Protein AF-A0A943K1B0-F1 (afdb_monomer_lite)

Radius of gyration: 17.56 Å; chains: 1; bounding box: 49×32×55 Å

Structure (mmCIF, N/CA/C/O backbone):
data_AF-A0A943K1B0-F1
#
_entry.id   AF-A0A943K1B0-F1
#
loop_
_atom_site.group_PDB
_atom_site.id
_atom_site.type_symbol
_atom_site.label_atom_id
_atom_site.label_alt_id
_atom_site.label_comp_id
_atom_site.label_asym_id
_atom_site.label_entity_id
_atom_site.label_seq_id
_atom_site.pdbx_PDB_ins_code
_atom_site.Cartn_x
_atom_site.Cartn_y
_atom_site.Cartn_z
_atom_site.occupancy
_atom_site.B_iso_or_equiv
_atom_site.auth_seq_id
_atom_site.auth_comp_id
_atom_site.auth_asym_id
_atom_site.auth_atom_id
_atom_site.pdbx_PDB_model_num
ATOM 1 N N . MET A 1 1 ? -24.592 5.520 40.608 1.00 60.53 1 MET A N 1
ATOM 2 C CA . MET A 1 1 ? -23.195 5.051 40.767 1.00 60.53 1 MET A CA 1
ATOM 3 C C . MET A 1 1 ? -22.988 3.686 40.108 1.00 60.53 1 MET A C 1
ATOM 5 O O . MET A 1 1 ? -22.208 3.620 39.174 1.00 60.53 1 MET A O 1
ATOM 9 N N . TRP A 1 2 ? -23.748 2.642 40.464 1.00 51.94 2 TRP A N 1
ATOM 10 C CA . TRP A 1 2 ? -23.669 1.317 39.814 1.00 51.94 2 TRP A CA 1
ATOM 11 C C . TRP A 1 2 ? -23.974 1.308 38.306 1.00 51.94 2 TRP A C 1
ATOM 13 O O . TRP A 1 2 ? -23.249 0.686 37.540 1.00 51.94 2 TRP A O 1
ATOM 23 N N . THR A 1 3 ? -24.983 2.056 37.855 1.00 63.59 3 THR A N 1
ATOM 24 C CA . THR A 1 3 ? -25.324 2.189 36.424 1.00 63.59 3 THR A CA 1
ATOM 25 C C . THR A 1 3 ? -24.209 2.823 35.592 1.00 63.59 3 THR A C 1
ATOM 27 O O . THR A 1 3 ? -23.962 2.380 34.477 1.00 63.59 3 THR A O 1
ATOM 30 N N . VAL A 1 4 ? -23.493 3.803 36.154 1.00 70.06 4 VAL A N 1
ATOM 31 C CA . VAL A 1 4 ? -22.348 4.470 35.506 1.00 70.06 4 VAL A CA 1
ATOM 32 C C . VAL A 1 4 ? -21.140 3.530 35.413 1.00 70.06 4 VAL A C 1
ATOM 34 O O . VAL A 1 4 ? -20.438 3.507 34.407 1.00 70.06 4 VAL A O 1
ATOM 37 N N . ILE A 1 5 ? -20.917 2.707 36.441 1.00 71.75 5 ILE A N 1
ATOM 38 C CA . ILE A 1 5 ? -19.839 1.710 36.446 1.00 71.75 5 ILE A CA 1
ATOM 39 C C . ILE A 1 5 ? -20.106 0.634 35.385 1.00 71.75 5 ILE A C 1
ATOM 41 O O . ILE A 1 5 ? -19.227 0.342 34.577 1.00 71.75 5 ILE A O 1
ATOM 45 N N . ILE A 1 6 ? -21.332 0.103 35.325 1.00 74.44 6 ILE A N 1
ATOM 46 C CA . ILE A 1 6 ? -21.725 -0.911 34.334 1.00 74.44 6 ILE A CA 1
ATOM 47 C C . ILE A 1 6 ? -21.623 -0.356 32.906 1.00 74.44 6 ILE A C 1
ATOM 49 O O . ILE A 1 6 ? -21.103 -1.044 32.030 1.00 74.44 6 ILE A O 1
ATOM 53 N N . SER A 1 7 ? -22.038 0.894 32.660 1.00 68.81 7 SER A N 1
ATOM 54 C CA . SER A 1 7 ? -21.907 1.505 31.331 1.00 68.81 7 SER A CA 1
ATOM 55 C C . SER A 1 7 ? -20.447 1.686 30.903 1.00 68.81 7 SER A C 1
ATOM 57 O O . SER A 1 7 ? -20.123 1.423 29.747 1.00 68.81 7 SER A O 1
ATOM 59 N N . CYS A 1 8 ? -19.554 2.077 31.821 1.00 71.06 8 CYS A N 1
ATOM 60 C CA . CYS A 1 8 ? -18.119 2.178 31.533 1.00 71.06 8 CYS A CA 1
ATOM 61 C C . CYS A 1 8 ? -17.483 0.809 31.254 1.00 71.06 8 CYS A C 1
ATOM 63 O O . CYS A 1 8 ? -16.675 0.691 30.338 1.00 71.06 8 CYS A O 1
ATOM 65 N N . LEU A 1 9 ? -17.868 -0.230 32.001 1.00 75.75 9 LEU A N 1
ATOM 66 C CA . LEU A 1 9 ? -17.401 -1.601 31.771 1.00 75.75 9 LEU A CA 1
ATOM 67 C C . LEU A 1 9 ? -17.852 -2.139 30.410 1.00 75.75 9 LEU A C 1
ATOM 69 O O . LEU A 1 9 ? -17.037 -2.695 29.680 1.00 75.75 9 LEU A O 1
ATOM 73 N N . ILE A 1 10 ? -19.120 -1.935 30.039 1.00 72.06 10 ILE A N 1
ATOM 74 C CA . ILE A 1 10 ? -19.629 -2.324 28.717 1.00 72.06 10 ILE A CA 1
ATOM 75 C C . ILE A 1 10 ? -18.878 -1.567 27.618 1.00 72.06 10 ILE A C 1
ATOM 77 O O . ILE A 1 10 ? -18.441 -2.189 26.655 1.00 72.06 10 ILE A O 1
ATOM 81 N N . ALA A 1 11 ? -18.677 -0.253 27.772 1.00 66.31 11 ALA A N 1
ATOM 82 C CA . ALA A 1 11 ? -17.916 0.542 26.811 1.00 66.31 11 ALA A CA 1
ATOM 83 C C . ALA A 1 11 ? -16.476 0.026 26.651 1.00 66.31 11 ALA A C 1
ATOM 85 O O . ALA A 1 11 ? -16.026 -0.164 25.526 1.00 66.31 11 ALA A O 1
ATOM 86 N N . HIS A 1 12 ? -15.785 -0.277 27.753 1.00 69.88 12 HIS A N 1
ATOM 87 C CA . HIS A 1 12 ? -14.418 -0.797 27.716 1.00 69.88 12 HIS A CA 1
ATOM 88 C C . HIS A 1 12 ? -14.324 -2.190 27.073 1.00 69.88 12 HIS A C 1
ATOM 90 O O . HIS A 1 12 ? -13.438 -2.442 26.261 1.00 69.88 12 HIS A O 1
ATOM 96 N N . LEU A 1 13 ? -15.258 -3.092 27.391 1.00 61.12 13 LEU A N 1
ATOM 97 C CA . LEU A 1 13 ? -15.316 -4.425 26.781 1.00 61.12 13 LEU A CA 1
ATOM 98 C C . LEU A 1 13 ? -15.605 -4.359 25.277 1.00 61.12 13 LEU A C 1
ATOM 100 O O . LEU A 1 13 ? -15.055 -5.150 24.510 1.00 61.12 13 LEU A O 1
ATOM 104 N N . LEU A 1 14 ? -16.465 -3.430 24.851 1.00 63.22 14 LEU A N 1
AT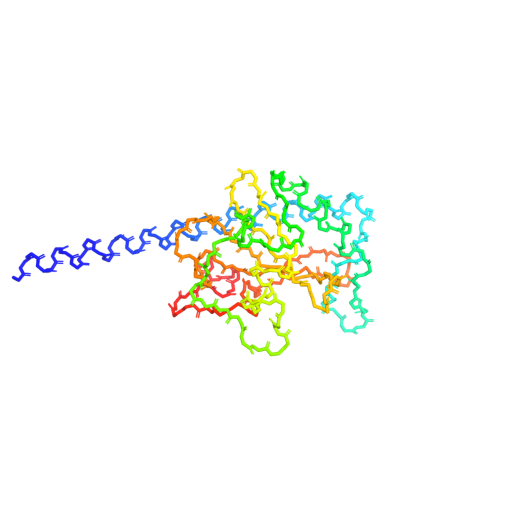OM 105 C CA . LEU A 1 14 ? -16.742 -3.202 23.436 1.00 63.22 14 LEU A CA 1
ATOM 106 C C . LEU A 1 14 ? -15.508 -2.667 22.703 1.00 63.22 14 LEU A C 1
ATOM 108 O O . LEU A 1 14 ? -15.237 -3.145 21.607 1.00 63.22 14 LEU A O 1
ATOM 112 N N . ASP A 1 15 ? -14.761 -1.743 23.310 1.00 65.88 15 ASP A N 1
ATOM 113 C CA . ASP A 1 15 ? -13.540 -1.158 22.737 1.00 65.88 15 ASP A CA 1
ATOM 114 C C . ASP A 1 15 ? -12.448 -2.225 22.544 1.00 65.88 15 ASP A C 1
ATOM 116 O O . ASP A 1 15 ? -12.017 -2.474 21.420 1.00 65.88 15 ASP A O 1
ATOM 120 N N . ASN A 1 16 ? -12.134 -2.992 23.598 1.00 70.25 16 ASN A N 1
ATOM 121 C CA . ASN A 1 16 ? -11.153 -4.086 23.526 1.00 70.25 16 ASN A CA 1
ATOM 122 C C . ASN A 1 16 ? -11.510 -5.123 22.445 1.00 70.25 16 ASN A C 1
ATOM 124 O O . ASN A 1 16 ? -10.636 -5.666 21.769 1.00 70.25 16 ASN A O 1
ATOM 128 N N . ARG A 1 17 ? -12.806 -5.405 22.259 1.00 69.88 17 ARG A N 1
ATOM 129 C CA . ARG A 1 17 ? -13.267 -6.327 21.215 1.00 69.88 17 ARG A CA 1
ATOM 130 C C . ARG A 1 17 ? -13.088 -5.746 19.811 1.00 69.88 17 ARG A C 1
ATOM 132 O O . ARG A 1 17 ? -12.771 -6.496 18.889 1.00 69.88 17 ARG A O 1
ATOM 139 N N . GLN A 1 18 ? -13.339 -4.449 19.620 1.00 69.25 18 GLN A N 1
ATOM 140 C CA . GLN A 1 18 ? -13.114 -3.797 18.325 1.00 69.25 18 GLN A CA 1
ATOM 141 C C . GLN A 1 18 ? -11.626 -3.833 17.957 1.00 69.25 18 GLN A C 1
ATOM 143 O O . GLN A 1 18 ? -11.301 -4.142 16.809 1.00 69.25 18 GLN A O 1
ATOM 148 N N . ASP A 1 19 ? -10.744 -3.651 18.940 1.00 76.56 19 ASP A N 1
ATOM 149 C CA . ASP A 1 19 ? -9.293 -3.720 18.751 1.00 76.56 19 ASP A CA 1
ATOM 150 C C . ASP A 1 19 ? -8.840 -5.123 18.324 1.00 76.56 19 ASP A C 1
ATOM 152 O O . ASP A 1 19 ? -8.083 -5.272 17.362 1.00 76.56 19 ASP A O 1
ATOM 156 N N . GLU A 1 20 ? -9.366 -6.174 18.960 1.00 83.81 20 GLU A N 1
ATOM 157 C CA . GLU A 1 20 ? -9.076 -7.560 18.575 1.00 83.81 20 GLU A CA 1
ATOM 158 C C . GLU A 1 20 ? -9.559 -7.872 17.146 1.00 83.81 20 GLU A C 1
ATOM 160 O O . GLU A 1 20 ? -8.854 -8.502 16.349 1.00 83.81 20 GLU A O 1
ATOM 165 N N . VAL A 1 21 ? -10.757 -7.402 16.783 1.00 85.12 21 VAL A N 1
ATOM 166 C CA . VAL A 1 21 ? -11.302 -7.568 15.427 1.00 85.12 21 VAL A CA 1
ATOM 167 C C . VAL A 1 21 ? -10.451 -6.823 14.397 1.00 85.12 21 VAL A C 1
ATOM 169 O O . VAL A 1 21 ? -10.170 -7.385 13.334 1.00 85.12 21 VAL A O 1
ATOM 172 N N . ALA A 1 22 ? -10.022 -5.595 14.693 1.00 85.31 22 ALA A N 1
ATOM 173 C CA . ALA A 1 22 ? -9.152 -4.804 13.826 1.00 85.31 22 ALA A CA 1
ATOM 174 C C . ALA A 1 22 ? -7.804 -5.508 13.597 1.00 85.31 22 ALA A C 1
ATOM 176 O O . ALA A 1 22 ? -7.400 -5.718 12.450 1.00 85.31 22 ALA A O 1
ATOM 177 N N . VAL A 1 23 ? -7.172 -5.985 14.674 1.00 90.12 23 VAL A N 1
ATOM 178 C CA . VAL A 1 23 ? -5.934 -6.778 14.635 1.00 90.12 23 VAL A CA 1
ATOM 179 C C . VAL A 1 23 ? -6.092 -8.030 13.767 1.00 90.12 23 VAL A C 1
ATOM 181 O O . VAL A 1 23 ? -5.252 -8.305 12.905 1.00 90.12 23 VAL A O 1
ATOM 184 N N . ASN A 1 24 ? -7.179 -8.781 13.945 1.00 92.19 24 ASN A N 1
ATOM 185 C CA . ASN A 1 24 ? -7.422 -10.003 13.179 1.00 92.19 24 ASN A CA 1
ATOM 186 C C . ASN A 1 24 ? -7.664 -9.718 11.690 1.00 92.19 24 ASN A C 1
ATOM 188 O O . ASN A 1 24 ? -7.110 -10.408 10.831 1.00 92.19 24 ASN A O 1
ATOM 192 N N . ARG A 1 25 ? -8.433 -8.674 11.362 1.00 92.25 25 ARG A N 1
ATOM 193 C CA . ARG A 1 25 ? -8.647 -8.238 9.970 1.00 92.25 25 ARG A CA 1
ATOM 194 C C . ARG A 1 25 ? -7.350 -7.796 9.310 1.00 92.25 25 ARG A C 1
ATOM 196 O O . ARG A 1 25 ? -7.087 -8.174 8.166 1.00 92.25 25 ARG A O 1
ATOM 203 N N . PHE A 1 26 ? -6.518 -7.060 10.041 1.00 94.38 26 PHE A N 1
ATOM 204 C CA . PHE A 1 26 ? -5.198 -6.687 9.565 1.00 94.38 26 PHE A CA 1
ATOM 205 C C . PHE A 1 26 ? -4.332 -7.921 9.282 1.00 94.38 26 PHE A C 1
ATOM 207 O O . PHE A 1 26 ? -3.803 -8.034 8.178 1.00 94.38 26 PHE A O 1
ATOM 214 N N . LYS A 1 27 ? -4.236 -8.882 10.215 1.00 95.25 27 LYS A N 1
ATOM 215 C CA . LYS A 1 27 ? -3.465 -10.128 10.023 1.00 95.25 27 LYS A CA 1
ATOM 216 C C . LYS A 1 27 ? -3.897 -10.886 8.768 1.00 95.25 27 LYS A C 1
ATOM 218 O O . LYS A 1 27 ? -3.050 -11.279 7.965 1.00 95.25 27 LYS A O 1
ATOM 223 N N . LEU A 1 28 ? -5.207 -11.057 8.581 1.00 95.56 28 LEU A N 1
ATOM 224 C CA . LEU A 1 28 ? -5.772 -11.735 7.412 1.00 95.56 28 LEU A CA 1
ATOM 225 C C . LEU A 1 28 ? -5.436 -10.993 6.112 1.00 95.56 28 LEU A C 1
ATOM 227 O O . LEU A 1 28 ? -4.958 -11.612 5.160 1.00 95.56 28 LEU A O 1
ATOM 231 N N . THR A 1 29 ? -5.611 -9.669 6.097 1.00 96.75 29 THR A N 1
ATOM 232 C CA . THR A 1 29 ? -5.297 -8.837 4.927 1.00 96.75 29 THR A CA 1
ATOM 233 C C . THR A 1 29 ? -3.803 -8.875 4.612 1.00 96.75 29 THR A C 1
ATOM 235 O O . THR A 1 29 ? -3.409 -9.107 3.473 1.00 96.75 29 THR A O 1
ATOM 238 N N . TYR A 1 30 ? -2.944 -8.734 5.622 1.00 96.75 30 TYR A N 1
ATOM 239 C CA . TYR A 1 30 ? -1.492 -8.784 5.466 1.00 96.75 30 TYR A CA 1
ATOM 240 C C . TYR A 1 30 ? -1.027 -10.132 4.897 1.00 96.75 30 TYR A C 1
ATOM 242 O O . TYR A 1 30 ? -0.206 -10.167 3.978 1.00 96.75 30 TYR A O 1
ATOM 250 N N . ALA A 1 31 ? -1.575 -11.249 5.386 1.00 97.06 31 ALA A N 1
ATOM 251 C CA . ALA A 1 31 ? -1.276 -12.578 4.854 1.00 97.06 31 ALA A CA 1
ATOM 252 C C . ALA A 1 31 ? -1.716 -12.722 3.386 1.00 97.06 31 ALA A C 1
ATOM 254 O O . ALA A 1 31 ? -0.934 -13.174 2.546 1.00 97.06 31 ALA A O 1
ATOM 255 N N . ALA A 1 32 ? -2.933 -12.276 3.052 1.00 98.19 32 ALA A N 1
ATOM 256 C CA . ALA A 1 32 ? -3.434 -12.286 1.678 1.00 98.19 32 ALA A CA 1
ATOM 257 C C . ALA A 1 32 ? -2.550 -11.448 0.738 1.00 98.19 32 ALA A C 1
ATOM 259 O O . ALA A 1 32 ? -2.194 -11.902 -0.351 1.00 98.19 32 ALA A O 1
ATOM 260 N N . TYR A 1 33 ? -2.124 -10.264 1.183 1.00 98.31 33 TYR A N 1
ATOM 261 C CA . TYR A 1 33 ? -1.259 -9.374 0.412 1.00 98.31 33 TYR A CA 1
ATOM 262 C C . TYR A 1 33 ? 0.147 -9.955 0.222 1.00 98.31 33 TYR A C 1
ATOM 264 O O . TYR A 1 33 ? 0.712 -9.807 -0.860 1.00 98.31 33 TYR A O 1
ATOM 272 N N . ASN A 1 34 ? 0.714 -10.665 1.204 1.00 98.25 34 ASN A N 1
ATOM 273 C CA . ASN A 1 34 ? 1.995 -11.363 1.016 1.00 98.25 34 ASN A CA 1
ATOM 274 C C . ASN A 1 34 ? 1.884 -12.497 -0.013 1.00 98.25 34 ASN A C 1
ATOM 276 O O . ASN A 1 34 ? 2.740 -12.623 -0.891 1.00 98.25 34 ASN A O 1
ATOM 280 N N . ASN A 1 35 ? 0.802 -13.277 0.036 1.00 98.44 35 ASN A N 1
ATOM 281 C CA . ASN A 1 35 ? 0.549 -14.333 -0.947 1.00 98.44 35 ASN A CA 1
ATOM 282 C C . ASN A 1 35 ? 0.365 -13.759 -2.363 1.00 98.44 35 ASN A C 1
ATOM 284 O O . ASN A 1 35 ? 0.907 -14.292 -3.338 1.00 98.44 35 ASN A O 1
ATOM 288 N N . ALA A 1 36 ? -0.354 -12.640 -2.479 1.00 98.56 36 ALA A N 1
ATOM 289 C CA . ALA A 1 36 ? -0.506 -11.926 -3.740 1.00 98.56 36 ALA A CA 1
ATOM 290 C C . ALA A 1 36 ? 0.828 -11.346 -4.234 1.00 98.56 36 ALA A C 1
ATOM 292 O O . ALA A 1 36 ? 1.097 -11.399 -5.432 1.00 98.56 36 ALA A O 1
ATOM 293 N N . LEU A 1 37 ? 1.692 -10.854 -3.338 1.00 98.75 37 LEU A N 1
ATOM 294 C CA . LEU A 1 37 ? 3.010 -10.323 -3.692 1.00 98.75 37 LEU A CA 1
ATOM 295 C C . LEU A 1 37 ? 3.888 -11.429 -4.279 1.00 98.75 37 LEU A C 1
ATOM 297 O O . LEU A 1 37 ? 4.428 -11.255 -5.369 1.00 98.75 37 LEU A O 1
ATOM 301 N N . ALA A 1 38 ? 3.966 -12.583 -3.610 1.00 98.56 38 ALA A N 1
ATOM 302 C CA . ALA A 1 38 ? 4.701 -13.743 -4.109 1.00 98.56 38 ALA A CA 1
ATOM 303 C C . ALA A 1 38 ? 4.184 -14.197 -5.486 1.00 98.56 38 ALA A C 1
ATOM 305 O O . ALA A 1 38 ? 4.968 -14.433 -6.406 1.00 98.56 38 ALA A O 1
ATOM 306 N N . SER A 1 39 ? 2.860 -14.242 -5.660 1.00 98.56 39 SER A N 1
ATOM 307 C CA . SER A 1 39 ? 2.230 -14.593 -6.940 1.00 98.56 39 SER A CA 1
ATOM 308 C C . SER A 1 39 ? 2.579 -13.594 -8.048 1.00 98.56 39 SER A C 1
ATOM 310 O O . SER A 1 39 ? 2.942 -14.001 -9.151 1.00 98.56 39 SER A O 1
ATOM 312 N N . THR A 1 40 ? 2.535 -12.292 -7.754 1.00 98.75 40 THR A N 1
ATOM 313 C CA . THR A 1 40 ? 2.898 -11.235 -8.708 1.00 98.75 40 THR A CA 1
ATOM 314 C C . THR A 1 40 ? 4.369 -11.311 -9.099 1.00 98.75 40 THR A C 1
ATOM 316 O O . THR A 1 40 ? 4.681 -11.227 -10.283 1.00 98.75 40 THR A O 1
ATOM 319 N N . VAL 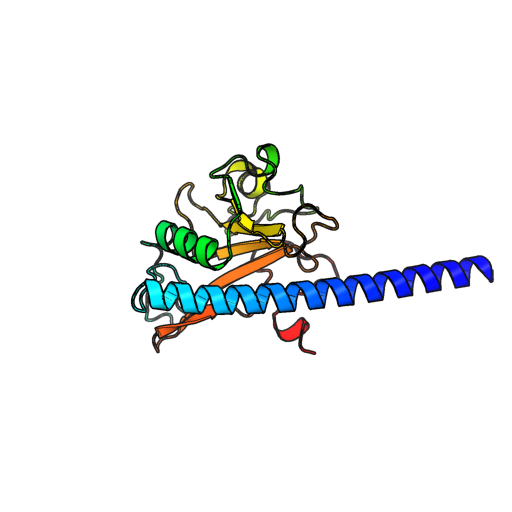A 1 41 ? 5.271 -11.522 -8.136 1.00 98.38 41 VAL A N 1
ATOM 320 C CA . VAL A 1 41 ? 6.710 -11.687 -8.398 1.00 98.38 41 VAL A CA 1
ATOM 321 C C . VAL A 1 41 ? 6.952 -12.868 -9.339 1.00 98.38 41 VAL A C 1
ATOM 323 O O . VAL A 1 41 ? 7.665 -12.718 -10.329 1.00 98.38 41 VAL A O 1
ATOM 326 N N . ASN A 1 42 ? 6.299 -14.010 -9.099 1.00 97.94 42 ASN A N 1
ATOM 327 C CA . ASN A 1 42 ? 6.406 -15.183 -9.970 1.00 97.94 42 ASN A CA 1
ATOM 328 C C . ASN A 1 42 ? 5.875 -14.910 -11.389 1.00 97.94 42 ASN A C 1
ATOM 330 O O . ASN A 1 42 ? 6.522 -15.260 -12.373 1.00 97.94 42 ASN A O 1
ATOM 334 N N . GLN A 1 43 ? 4.730 -14.232 -11.511 1.00 98.12 43 GLN A N 1
ATOM 335 C CA . GLN A 1 43 ? 4.146 -13.847 -12.804 1.00 98.12 43 GLN A CA 1
ATOM 336 C C . GLN A 1 43 ? 4.991 -12.824 -13.579 1.00 98.12 43 GLN A C 1
ATOM 338 O O . GLN A 1 43 ? 4.820 -12.692 -14.790 1.00 98.12 43 GLN A O 1
ATOM 343 N N . MET A 1 44 ? 5.865 -12.089 -12.889 1.00 97.69 44 MET A N 1
ATOM 344 C CA . MET A 1 44 ? 6.806 -11.120 -13.461 1.00 97.69 44 MET A CA 1
ATOM 345 C C . MET A 1 44 ? 8.238 -11.676 -13.524 1.00 97.69 44 MET A C 1
ATOM 347 O O . MET A 1 44 ? 9.201 -10.916 -13.561 1.00 97.69 44 MET A O 1
ATOM 351 N N . SER A 1 45 ? 8.393 -13.005 -13.513 1.00 95.62 45 SER A N 1
ATOM 352 C CA . SER A 1 45 ? 9.687 -13.686 -13.668 1.00 95.62 45 SER A CA 1
ATOM 353 C C . SER A 1 45 ? 10.748 -13.278 -12.631 1.00 95.62 45 SER A C 1
ATOM 355 O O . SER A 1 45 ? 11.942 -13.307 -12.9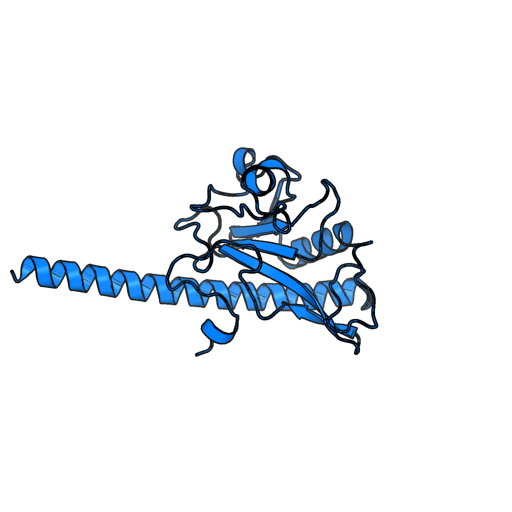18 1.00 95.62 45 SER A O 1
ATOM 357 N N . GLY A 1 46 ? 10.327 -12.898 -11.421 1.00 94.12 46 GLY A N 1
ATOM 358 C CA . GLY A 1 46 ? 11.218 -12.534 -10.314 1.00 94.12 46 GLY A CA 1
ATOM 359 C C . GLY A 1 46 ? 11.686 -11.073 -10.294 1.00 94.12 46 GLY A C 1
ATOM 360 O O . GLY A 1 46 ? 12.295 -10.652 -9.309 1.00 94.12 46 GLY A O 1
ATOM 361 N N . GLU A 1 47 ? 11.386 -10.281 -11.327 1.00 93.81 47 GLU A N 1
ATOM 362 C CA . GLU A 1 47 ? 11.782 -8.873 -11.425 1.00 93.81 47 GLU A CA 1
ATOM 363 C C . GLU A 1 47 ? 10.557 -7.992 -11.682 1.00 93.81 47 GLU A C 1
ATOM 365 O O . GLU A 1 47 ? 10.043 -7.906 -12.797 1.00 93.81 47 GLU A O 1
ATOM 370 N N . THR A 1 48 ? 10.056 -7.337 -10.632 1.00 97.06 48 THR A N 1
ATOM 371 C CA . THR A 1 48 ? 8.814 -6.568 -10.737 1.00 97.06 48 THR A CA 1
ATOM 372 C C . THR A 1 48 ? 9.030 -5.171 -11.299 1.00 97.06 48 THR A C 1
ATOM 374 O O . THR A 1 48 ? 8.064 -4.568 -11.764 1.00 97.06 48 THR A O 1
ATOM 377 N N . GLY A 1 49 ? 10.250 -4.620 -11.223 1.00 97.00 49 GLY A N 1
ATOM 378 C CA . GLY A 1 49 ? 10.523 -3.215 -11.542 1.00 97.00 49 GLY A CA 1
ATOM 379 C C . GLY A 1 49 ? 9.652 -2.215 -10.760 1.00 97.00 49 GLY A C 1
ATOM 380 O O . GLY A 1 49 ? 9.358 -1.128 -11.264 1.00 97.00 49 GLY A O 1
ATOM 381 N N . CYS A 1 50 ? 9.167 -2.608 -9.575 1.00 98.12 50 CYS A N 1
ATOM 382 C CA . CYS A 1 50 ? 8.390 -1.771 -8.661 1.00 98.12 50 CYS A CA 1
ATOM 383 C C . CYS A 1 50 ? 8.735 -2.093 -7.202 1.00 98.12 50 CYS A C 1
ATOM 385 O O . CYS A 1 50 ? 8.047 -2.876 -6.542 1.00 98.12 50 CYS A O 1
ATOM 387 N N . TYR A 1 51 ? 9.818 -1.506 -6.698 1.00 98.31 51 TYR A N 1
ATOM 388 C CA . TYR A 1 51 ? 10.265 -1.669 -5.319 1.00 98.31 51 TYR A CA 1
ATOM 389 C C . TYR A 1 51 ? 11.185 -0.535 -4.857 1.00 98.31 51 TYR A C 1
ATOM 391 O O . TYR A 1 51 ? 11.843 0.144 -5.651 1.00 98.31 51 TYR A O 1
ATOM 399 N N . TYR A 1 52 ? 11.271 -0.377 -3.539 1.00 97.69 52 TYR A N 1
ATOM 400 C CA . TYR A 1 52 ? 12.398 0.281 -2.888 1.00 97.69 52 TYR A CA 1
ATOM 401 C C . TYR A 1 52 ? 13.459 -0.749 -2.506 1.00 97.69 52 TYR A C 1
ATOM 403 O O . TYR A 1 52 ? 13.139 -1.847 -2.040 1.00 97.69 52 TYR A O 1
ATOM 411 N N . SER A 1 53 ? 14.727 -0.421 -2.721 1.00 97.12 53 SER A N 1
ATOM 412 C CA . SER A 1 53 ? 15.824 -1.295 -2.328 1.00 97.12 53 SER A CA 1
ATOM 413 C C . SER A 1 53 ? 16.064 -1.202 -0.824 1.00 97.12 53 SER A C 1
ATOM 415 O O . SER A 1 53 ? 16.094 -0.112 -0.252 1.00 97.12 53 SER A O 1
ATOM 417 N N . ALA A 1 54 ? 16.254 -2.352 -0.180 1.00 95.25 54 ALA A N 1
ATOM 418 C CA . ALA A 1 54 ? 16.727 -2.423 1.201 1.00 95.25 54 ALA A CA 1
ATOM 419 C C . ALA A 1 54 ? 18.249 -2.202 1.320 1.00 95.25 54 ALA A C 1
ATOM 421 O O . ALA A 1 54 ? 18.757 -2.041 2.425 1.00 95.25 54 ALA A O 1
ATOM 422 N N . ASP A 1 55 ? 18.963 -2.208 0.193 1.00 92.88 55 ASP A N 1
ATOM 423 C CA . ASP A 1 55 ? 20.408 -2.023 0.092 1.00 92.88 55 ASP A CA 1
ATOM 424 C C . ASP A 1 55 ? 20.704 -0.768 -0.741 1.00 92.88 55 ASP A C 1
ATOM 426 O O . ASP A 1 55 ? 20.253 -0.655 -1.883 1.00 92.88 55 ASP A O 1
ATOM 430 N N . SER A 1 56 ? 21.470 0.176 -0.192 1.00 90.62 56 SER A N 1
ATOM 431 C CA . SER A 1 56 ? 21.780 1.447 -0.859 1.00 90.62 56 SER A CA 1
ATOM 432 C C . SER A 1 56 ? 22.643 1.307 -2.116 1.00 90.62 56 SER A C 1
ATOM 434 O O . SER A 1 56 ? 22.723 2.253 -2.896 1.00 90.62 56 SER A O 1
ATOM 436 N N . SER A 1 57 ? 23.299 0.159 -2.319 1.00 91.25 57 SER A N 1
ATOM 437 C CA . SER A 1 57 ? 24.069 -0.136 -3.535 1.00 91.25 57 SER A CA 1
ATOM 438 C C . SER A 1 57 ? 23.185 -0.501 -4.732 1.00 91.25 57 SER A C 1
ATOM 440 O O . SER A 1 57 ? 23.624 -0.392 -5.877 1.00 91.25 57 SER A O 1
ATOM 442 N N . ILE A 1 58 ? 21.934 -0.900 -4.484 1.00 90.00 58 ILE A N 1
ATOM 443 C CA . ILE A 1 58 ? 20.963 -1.243 -5.520 1.00 90.00 58 ILE A CA 1
ATOM 444 C C . ILE A 1 58 ? 19.974 -0.078 -5.648 1.00 90.00 58 ILE A C 1
ATOM 446 O O . ILE A 1 58 ? 19.353 0.314 -4.658 1.00 90.00 58 ILE A O 1
ATOM 450 N N . PRO A 1 59 ? 19.786 0.495 -6.850 1.00 94.00 59 PRO A N 1
ATOM 451 C CA . PRO A 1 59 ? 18.827 1.571 -7.032 1.00 94.00 59 PRO A CA 1
ATOM 452 C C . PRO A 1 59 ? 17.393 1.073 -6.814 1.00 94.00 59 PRO A C 1
ATOM 454 O O . PRO A 1 59 ? 17.052 -0.078 -7.096 1.00 94.00 59 PRO A O 1
ATOM 457 N N . ASN A 1 60 ? 16.530 1.975 -6.352 1.00 96.81 60 ASN A N 1
ATOM 458 C CA . ASN A 1 60 ? 15.088 1.750 -6.392 1.00 96.81 60 ASN A CA 1
ATOM 459 C C . ASN A 1 60 ? 14.627 1.614 -7.851 1.00 96.81 60 ASN A C 1
ATOM 461 O O . ASN A 1 60 ? 15.151 2.310 -8.724 1.00 96.81 60 ASN A O 1
ATOM 465 N N . ASP A 1 61 ? 13.608 0.794 -8.107 1.00 97.25 61 ASP A N 1
ATOM 466 C CA . ASP A 1 61 ? 13.027 0.652 -9.444 1.00 97.25 61 ASP A CA 1
ATOM 467 C C . ASP A 1 61 ? 11.523 0.906 -9.403 1.00 97.25 61 ASP A C 1
ATOM 469 O O . ASP A 1 61 ? 10.796 0.276 -8.641 1.00 97.25 61 ASP A O 1
ATOM 473 N N . PHE A 1 62 ? 11.059 1.847 -10.224 1.00 97.12 62 PHE A N 1
ATOM 474 C CA . PHE A 1 62 ? 9.652 2.250 -10.309 1.00 97.12 62 PHE A CA 1
ATOM 475 C C . PHE A 1 62 ? 9.079 2.106 -11.725 1.00 97.12 62 PHE A C 1
ATOM 477 O O . PHE A 1 62 ? 7.942 2.516 -11.968 1.00 97.12 62 PHE A O 1
ATOM 484 N N . ARG A 1 63 ? 9.861 1.581 -12.679 1.00 96.56 63 ARG A N 1
ATOM 485 C CA . ARG A 1 63 ? 9.526 1.601 -14.114 1.00 96.56 63 ARG A CA 1
ATOM 486 C C . ARG A 1 63 ? 8.245 0.835 -14.432 1.00 96.56 63 ARG A C 1
ATOM 488 O O . ARG A 1 63 ? 7.492 1.245 -15.310 1.00 96.56 63 ARG A O 1
ATOM 495 N N . ASN A 1 64 ? 7.977 -0.232 -13.684 1.00 97.62 64 ASN A N 1
ATOM 496 C CA . ASN A 1 64 ? 6.894 -1.171 -13.956 1.00 97.62 64 ASN A CA 1
ATOM 497 C C . ASN A 1 64 ? 5.793 -1.151 -12.885 1.00 97.62 64 ASN A C 1
ATOM 499 O O . ASN A 1 64 ? 4.970 -2.064 -12.837 1.00 97.62 64 ASN A O 1
ATOM 503 N N . CYS A 1 65 ? 5.713 -0.103 -12.052 1.00 98.19 65 CYS A N 1
ATOM 504 C CA . CYS A 1 65 ? 4.708 -0.035 -10.986 1.00 98.19 65 CYS A CA 1
ATOM 505 C C . CYS A 1 65 ? 3.261 -0.115 -11.486 1.00 98.19 65 CYS A C 1
ATOM 507 O O . CYS A 1 65 ? 2.435 -0.766 -10.852 1.00 98.19 65 CYS A O 1
ATOM 509 N N . THR A 1 66 ? 2.942 0.467 -12.643 1.00 97.12 66 THR A N 1
ATOM 510 C CA . THR A 1 66 ? 1.598 0.347 -13.231 1.00 97.12 66 THR A CA 1
ATOM 511 C C . THR A 1 66 ? 1.221 -1.111 -13.512 1.00 97.12 66 THR A C 1
ATOM 513 O O . THR A 1 66 ? 0.132 -1.550 -13.144 1.00 97.12 66 THR A O 1
ATOM 516 N N . GLU A 1 67 ? 2.125 -1.873 -14.133 1.00 98.12 67 GLU A N 1
ATOM 517 C CA . GLU A 1 67 ? 1.885 -3.282 -14.463 1.00 98.12 67 GLU A CA 1
ATOM 518 C C . GLU A 1 67 ? 1.899 -4.164 -13.208 1.00 98.12 67 GLU A C 1
ATOM 520 O O . GLU A 1 67 ? 1.042 -5.038 -13.056 1.00 98.12 67 GLU A O 1
ATOM 525 N N . PHE A 1 68 ? 2.808 -3.880 -12.270 1.00 98.69 68 PHE A N 1
ATOM 526 C CA . PHE A 1 68 ? 2.845 -4.531 -10.964 1.00 98.69 68 PHE A CA 1
ATOM 527 C C . PHE A 1 68 ? 1.496 -4.414 -10.245 1.00 98.69 68 PHE A C 1
ATOM 529 O O . PHE A 1 68 ? 0.921 -5.435 -9.870 1.00 98.69 68 PHE A O 1
ATOM 536 N N . TYR A 1 69 ? 0.942 -3.202 -10.103 1.00 98.56 69 TYR A N 1
ATOM 537 C CA . TYR A 1 69 ? -0.329 -3.008 -9.397 1.00 98.56 69 TYR A CA 1
ATOM 538 C C . TYR A 1 69 ? -1.512 -3.662 -10.102 1.00 98.56 69 TYR A C 1
ATOM 540 O O . TYR A 1 69 ? -2.401 -4.179 -9.430 1.00 98.56 69 TYR A O 1
ATOM 548 N N . LYS A 1 70 ? -1.515 -3.700 -11.439 1.00 98.31 70 LYS A N 1
ATOM 549 C CA . LYS A 1 70 ? -2.548 -4.407 -12.202 1.00 98.31 70 LYS A CA 1
ATOM 550 C C . LYS A 1 70 ? -2.557 -5.905 -11.877 1.00 98.31 70 LYS A C 1
ATOM 552 O O . LYS A 1 70 ? -3.614 -6.462 -11.576 1.00 98.31 70 LYS A O 1
ATOM 557 N N . ARG A 1 71 ? -1.388 -6.555 -11.893 1.00 98.62 71 ARG A N 1
ATOM 558 C CA . ARG A 1 71 ? -1.247 -7.985 -11.552 1.00 98.62 71 ARG A CA 1
ATOM 559 C C . ARG A 1 71 ? -1.526 -8.246 -10.080 1.00 98.62 71 ARG A C 1
ATOM 561 O O . ARG A 1 71 ? -2.288 -9.149 -9.751 1.00 98.62 71 ARG A O 1
ATOM 568 N N . PHE A 1 72 ? -0.980 -7.407 -9.208 1.00 98.81 72 PHE A N 1
ATOM 569 C CA . PHE A 1 72 ? -1.163 -7.508 -7.766 1.00 98.81 72 PHE A CA 1
ATOM 570 C C . PHE A 1 72 ? -2.634 -7.385 -7.357 1.00 98.81 72 PHE A C 1
ATOM 572 O O . PHE A 1 72 ? -3.140 -8.260 -6.660 1.00 98.81 72 PHE A O 1
ATOM 579 N N . ALA A 1 73 ? -3.359 -6.388 -7.872 1.00 98.62 73 ALA A N 1
ATOM 580 C CA . ALA A 1 73 ? -4.797 -6.247 -7.637 1.00 98.62 73 ALA A CA 1
ATOM 581 C C . ALA A 1 73 ? -5.606 -7.424 -8.216 1.00 98.62 73 ALA A C 1
ATOM 583 O O . ALA A 1 73 ? -6.587 -7.860 -7.617 1.00 98.62 73 ALA A O 1
ATOM 584 N N . THR A 1 74 ? -5.181 -7.986 -9.353 1.00 98.62 74 THR A N 1
ATOM 585 C CA . THR A 1 74 ? -5.812 -9.187 -9.930 1.00 98.62 74 THR A CA 1
ATOM 586 C C . THR A 1 74 ? -5.632 -10.404 -9.019 1.00 98.62 74 THR A C 1
ATOM 588 O O . THR A 1 74 ? -6.602 -11.106 -8.739 1.00 98.62 74 THR A O 1
ATOM 591 N N . ASN A 1 75 ? -4.424 -10.615 -8.483 1.00 98.56 75 ASN A N 1
ATOM 592 C CA . ASN A 1 75 ? -4.133 -11.689 -7.525 1.00 98.56 75 ASN A CA 1
ATOM 593 C C . ASN A 1 75 ? -4.901 -11.517 -6.196 1.00 98.56 75 ASN A C 1
ATOM 595 O O . ASN A 1 75 ? -5.160 -12.502 -5.507 1.00 98.56 75 ASN A O 1
ATOM 599 N N . LEU A 1 76 ? -5.326 -10.291 -5.875 1.00 98.38 76 LEU A N 1
ATOM 600 C CA . LEU A 1 76 ? -6.204 -9.955 -4.747 1.00 98.38 76 LEU A CA 1
ATOM 601 C C . LEU A 1 76 ? -7.706 -9.994 -5.079 1.00 98.38 76 LEU A C 1
ATOM 603 O O . LEU A 1 76 ? -8.530 -9.694 -4.219 1.00 98.38 76 LEU A O 1
ATOM 607 N N . LYS A 1 77 ? -8.085 -10.397 -6.299 1.00 98.38 77 LYS A N 1
ATOM 608 C CA . LYS A 1 77 ? -9.483 -10.457 -6.758 1.00 98.38 77 LYS A CA 1
ATOM 609 C C . LYS A 1 77 ? -10.177 -9.089 -6.700 1.00 98.38 77 LYS A C 1
ATOM 611 O O . LYS A 1 77 ? -11.248 -8.951 -6.106 1.00 98.38 77 LYS A O 1
ATOM 616 N N . VAL A 1 78 ? -9.564 -8.079 -7.317 1.00 98.50 78 VAL A N 1
ATOM 617 C CA . VAL A 1 78 ? -10.181 -6.759 -7.514 1.00 98.50 78 VAL A CA 1
ATOM 618 C C . VAL A 1 78 ? -11.570 -6.867 -8.154 1.00 98.50 78 VAL A C 1
ATOM 620 O O . VAL A 1 78 ? -11.767 -7.591 -9.129 1.00 98.50 78 VAL A O 1
ATOM 623 N N . THR A 1 79 ? -12.529 -6.115 -7.617 1.00 98.31 79 THR A N 1
ATOM 624 C CA . THR A 1 79 ? -13.910 -6.021 -8.118 1.00 98.31 79 THR A CA 1
ATOM 625 C C . THR A 1 79 ? -14.240 -4.640 -8.670 1.00 98.31 79 THR A C 1
ATOM 627 O O . THR A 1 79 ? -15.091 -4.520 -9.547 1.00 98.31 79 THR A O 1
ATOM 630 N N . GLN A 1 80 ? -13.548 -3.599 -8.206 1.00 98.19 80 GLN A N 1
ATOM 631 C CA . GLN A 1 80 ? -13.749 -2.230 -8.668 1.00 98.19 80 GLN A CA 1
ATOM 632 C C . GLN A 1 80 ? -12.420 -1.479 -8.752 1.00 98.19 80 GLN A C 1
ATOM 634 O O . GLN A 1 80 ? -11.536 -1.635 -7.910 1.00 98.19 80 GLN A O 1
ATOM 639 N N . TYR A 1 81 ? -12.292 -0.635 -9.775 1.00 98.19 81 TYR A N 1
ATOM 640 C CA . TYR A 1 81 ? -11.124 0.209 -9.997 1.00 98.19 81 TYR A CA 1
ATOM 641 C C . TYR A 1 81 ? -11.547 1.658 -10.247 1.00 98.19 81 TYR A C 1
ATOM 643 O O . TYR A 1 81 ? -12.263 1.949 -11.205 1.00 98.19 81 TYR A O 1
ATOM 651 N N . CYS A 1 82 ? -11.054 2.573 -9.415 1.00 98.00 82 CYS A N 1
ATOM 652 C CA . CYS A 1 82 ? -11.127 4.009 -9.647 1.00 98.00 82 CYS A CA 1
ATOM 653 C C . CYS A 1 82 ? -9.748 4.500 -10.086 1.00 98.00 82 CYS A C 1
ATOM 655 O O . CYS A 1 82 ? -8.818 4.543 -9.285 1.00 98.00 82 CYS A O 1
ATOM 657 N N . LYS A 1 83 ? -9.598 4.905 -11.351 1.00 95.50 83 LYS A N 1
ATOM 658 C CA . LYS A 1 83 ? -8.338 5.500 -11.837 1.00 95.50 83 LYS A CA 1
ATOM 659 C C . LYS A 1 83 ? -8.001 6.808 -11.111 1.00 95.50 83 LYS A C 1
ATOM 661 O O . LYS A 1 83 ? -6.833 7.112 -10.895 1.00 95.50 83 LYS A O 1
ATOM 666 N N . ASN A 1 84 ? -9.034 7.583 -10.805 1.00 93.81 84 ASN A N 1
ATOM 667 C CA . ASN A 1 84 ? -9.021 8.845 -10.080 1.00 93.81 84 ASN A CA 1
ATOM 668 C C . ASN A 1 84 ? -10.420 9.062 -9.474 1.00 93.81 84 ASN A C 1
ATOM 670 O O . ASN A 1 84 ? -11.298 8.209 -9.636 1.00 93.81 84 ASN A O 1
ATOM 674 N N . LYS A 1 85 ? -10.632 10.195 -8.792 1.00 96.44 85 LYS A N 1
ATOM 675 C CA . LYS A 1 85 ? -11.922 10.547 -8.163 1.00 96.44 85 LYS A CA 1
ATOM 676 C C . LYS A 1 85 ? -12.438 9.449 -7.224 1.00 96.44 85 LYS A C 1
ATOM 678 O O . LYS A 1 85 ? -13.639 9.211 -7.155 1.00 96.44 85 LYS A O 1
ATOM 683 N N . SER A 1 86 ? -11.538 8.780 -6.509 1.00 97.00 86 SER A N 1
ATOM 684 C CA . SER A 1 86 ? -11.825 7.600 -5.691 1.00 97.00 86 SER A CA 1
ATOM 685 C C . SER A 1 86 ? -12.954 7.801 -4.686 1.00 97.00 86 SER A C 1
ATOM 687 O O . SER A 1 86 ? -13.749 6.886 -4.498 1.00 97.00 86 SER A O 1
ATOM 689 N N . PHE A 1 87 ? -13.071 8.983 -4.074 1.00 97.38 87 PHE A N 1
ATOM 690 C CA . PHE A 1 87 ? -14.170 9.269 -3.149 1.00 97.38 87 PHE A CA 1
ATOM 691 C C . PHE A 1 87 ? -15.510 9.376 -3.889 1.00 97.38 87 PHE A C 1
ATOM 693 O O . PHE A 1 87 ? -16.470 8.694 -3.545 1.00 97.38 87 PHE A O 1
ATOM 700 N N . GLN A 1 88 ? -15.570 10.180 -4.956 1.00 97.19 88 GLN A N 1
ATOM 701 C CA . GLN A 1 88 ? -16.787 10.344 -5.761 1.00 97.19 88 GLN A CA 1
ATOM 702 C C . GLN A 1 88 ? -17.204 9.034 -6.450 1.00 97.19 88 GLN A C 1
ATOM 704 O O . GLN A 1 88 ? -18.392 8.766 -6.598 1.00 97.19 88 GLN A O 1
ATOM 709 N N . GLY A 1 89 ? -16.230 8.223 -6.862 1.00 96.50 89 GLY A N 1
ATOM 710 C CA . GLY A 1 89 ? -16.438 6.905 -7.457 1.00 96.50 89 GLY A CA 1
ATOM 711 C C . GLY A 1 89 ? -16.772 5.806 -6.446 1.00 96.50 89 GLY A C 1
ATOM 712 O O . GLY A 1 89 ? -16.930 4.660 -6.854 1.00 96.50 89 GLY A O 1
ATOM 713 N N . GLY A 1 90 ? -16.858 6.120 -5.148 1.00 96.75 90 GLY A N 1
ATOM 714 C CA . GLY A 1 90 ? -17.214 5.162 -4.099 1.00 96.75 90 GLY A CA 1
ATOM 715 C C . GLY A 1 90 ? -16.136 4.120 -3.781 1.00 96.75 90 GLY A C 1
ATOM 716 O O . GLY A 1 90 ? -16.444 3.114 -3.154 1.00 96.75 90 GLY A O 1
ATOM 717 N N . CYS A 1 91 ? -14.886 4.335 -4.202 1.00 97.94 91 CYS A N 1
ATOM 718 C CA . CYS A 1 91 ? -13.772 3.426 -3.924 1.00 97.94 91 CYS A CA 1
ATOM 719 C C . CYS A 1 91 ? -13.107 3.661 -2.561 1.00 97.94 91 CYS A C 1
ATOM 721 O O . CYS A 1 91 ? -12.422 2.769 -2.077 1.00 97.94 91 CYS A O 1
ATOM 723 N N . VAL A 1 92 ? -13.255 4.849 -1.965 1.00 97.69 92 VAL A N 1
ATOM 724 C CA . VAL A 1 92 ? -12.736 5.169 -0.623 1.00 97.69 92 VAL A CA 1
ATOM 725 C C . VAL A 1 92 ? -13.793 5.889 0.210 1.00 97.69 92 VAL A C 1
ATOM 727 O O . VAL A 1 92 ? -14.584 6.655 -0.354 1.00 97.69 92 VAL A O 1
ATOM 730 N N . PRO A 1 93 ? -13.803 5.711 1.541 1.00 96.94 93 PRO A N 1
ATOM 731 C CA . PRO A 1 93 ? -14.528 6.602 2.429 1.00 96.94 93 PRO A CA 1
ATOM 732 C C . PRO A 1 93 ? -13.737 7.905 2.652 1.00 96.94 93 PRO A C 1
ATOM 734 O O . PRO A 1 93 ? -12.638 8.097 2.128 1.00 96.94 93 PRO A O 1
ATOM 737 N N . ARG A 1 94 ? -14.284 8.816 3.468 1.00 96.06 94 ARG A N 1
ATOM 738 C CA . ARG A 1 94 ? -13.472 9.877 4.080 1.00 96.06 94 ARG A CA 1
ATOM 739 C C . ARG A 1 94 ? -12.786 9.345 5.330 1.00 96.06 94 ARG A C 1
ATOM 741 O O . ARG A 1 94 ? -13.436 8.697 6.156 1.00 96.06 94 ARG A O 1
ATOM 748 N N . TYR A 1 95 ? -11.510 9.677 5.459 1.00 96.06 95 TYR A N 1
ATOM 749 C CA . TYR A 1 95 ? -10.683 9.336 6.608 1.00 96.06 95 TYR A CA 1
ATOM 750 C C . TYR A 1 95 ? -10.636 10.489 7.601 1.00 96.06 95 TYR A C 1
ATOM 752 O O . TYR A 1 95 ? -10.782 11.653 7.226 1.00 96.06 95 TYR A O 1
ATOM 760 N N . ASP A 1 96 ? -10.411 10.158 8.870 1.00 93.88 96 ASP A N 1
ATOM 761 C CA . ASP A 1 96 ? -10.391 11.150 9.947 1.00 93.88 96 ASP A CA 1
ATOM 762 C C . ASP A 1 96 ? -9.197 12.113 9.831 1.00 93.88 96 ASP A C 1
ATOM 764 O O . ASP A 1 96 ? -9.284 13.275 10.234 1.00 93.88 96 ASP A O 1
ATOM 768 N N . LYS A 1 97 ? -8.066 11.633 9.297 1.00 96.56 97 LYS A N 1
ATOM 769 C CA . LYS A 1 97 ? -6.841 12.414 9.094 1.00 96.56 97 LYS A CA 1
ATOM 770 C C . LYS A 1 97 ? -6.140 12.000 7.804 1.00 96.56 97 LYS A C 1
ATOM 772 O O . LYS A 1 97 ? -6.120 10.825 7.451 1.00 96.56 97 LYS A O 1
ATOM 777 N N . TYR A 1 98 ? -5.496 12.971 7.165 1.00 97.44 98 TYR A N 1
ATOM 778 C CA . TYR A 1 98 ? -4.677 12.793 5.967 1.00 97.44 98 TYR A CA 1
ATOM 779 C C . TYR A 1 98 ? -3.272 13.351 6.190 1.00 97.44 98 TYR A C 1
ATOM 781 O O . TYR A 1 98 ? -3.057 14.168 7.090 1.00 97.44 98 TYR A O 1
ATOM 789 N N . SER A 1 99 ? -2.308 12.918 5.378 1.00 96.19 99 SER A N 1
ATOM 790 C CA . SER A 1 99 ? -0.936 13.402 5.504 1.00 96.19 99 SER A CA 1
ATOM 791 C C . SER A 1 99 ? -0.814 14.859 5.054 1.00 96.19 99 SER A C 1
ATOM 793 O O . SER A 1 99 ? -1.303 15.234 3.987 1.00 96.19 99 SER A O 1
ATOM 795 N N . SER A 1 100 ? -0.126 15.678 5.849 1.00 95.12 100 SER A N 1
ATOM 796 C CA . SER A 1 100 ? 0.216 17.069 5.518 1.00 95.12 100 SER A CA 1
ATOM 797 C C . SER A 1 100 ? 1.688 17.245 5.122 1.00 95.12 100 SER A C 1
ATOM 799 O O . SER A 1 100 ? 2.100 18.328 4.704 1.00 95.12 100 SER A O 1
ATOM 801 N N . GLU A 1 101 ? 2.500 16.190 5.228 1.00 94.06 101 GLU A N 1
ATOM 802 C CA . GLU A 1 101 ? 3.928 16.250 4.933 1.00 94.06 101 GLU A CA 1
ATOM 803 C C . GLU A 1 101 ? 4.190 16.241 3.423 1.00 94.06 101 GLU A C 1
ATOM 805 O O . GLU A 1 101 ? 3.698 15.379 2.694 1.00 94.06 101 GLU A O 1
ATOM 810 N N . LYS A 1 102 ? 5.053 17.146 2.937 1.00 91.44 102 LYS A N 1
ATOM 811 C CA . LYS A 1 102 ? 5.367 17.267 1.498 1.00 91.44 102 LYS A CA 1
ATOM 812 C C . LYS A 1 102 ? 5.866 15.958 0.873 1.00 91.44 102 LYS A C 1
ATOM 814 O O . LYS A 1 102 ? 5.438 15.605 -0.222 1.00 91.44 102 LYS A O 1
ATOM 819 N N . LYS A 1 103 ? 6.735 15.214 1.569 1.00 91.56 103 LYS A N 1
ATOM 820 C CA . LYS A 1 103 ? 7.249 13.907 1.102 1.00 91.56 103 LYS A CA 1
ATOM 821 C C . LYS A 1 103 ? 6.159 12.827 1.022 1.00 91.56 103 LYS A C 1
ATOM 823 O O . LYS A 1 103 ? 6.304 11.865 0.281 1.00 91.56 103 LYS A O 1
ATOM 828 N N . CYS A 1 104 ? 5.062 13.022 1.748 1.00 95.00 104 CYS A N 1
ATOM 829 C CA . CYS A 1 104 ? 3.920 12.126 1.843 1.00 95.00 104 CYS A CA 1
ATOM 830 C C . CYS A 1 104 ? 2.702 12.657 1.072 1.00 95.00 104 CYS A C 1
ATOM 832 O O . CYS A 1 104 ? 1.586 12.195 1.294 1.00 95.00 104 CYS A O 1
ATOM 834 N N . ALA A 1 105 ? 2.890 13.613 0.153 1.00 94.50 105 ALA A N 1
ATOM 835 C CA . ALA A 1 105 ? 1.796 14.283 -0.550 1.00 94.50 105 ALA A CA 1
ATOM 836 C C . ALA A 1 105 ? 0.854 13.323 -1.301 1.00 94.50 105 ALA A C 1
ATOM 838 O O . ALA A 1 105 ? -0.313 13.655 -1.500 1.00 94.50 105 ALA A O 1
ATOM 839 N N . GLY A 1 106 ? 1.314 12.118 -1.660 1.00 94.81 106 GLY A N 1
ATOM 840 C CA . GLY A 1 106 ? 0.469 11.073 -2.241 1.00 94.81 106 GLY A CA 1
ATOM 841 C C . GLY A 1 106 ? -0.608 10.552 -1.286 1.00 94.81 106 GLY A C 1
ATOM 842 O O . GLY A 1 106 ? -1.594 10.010 -1.753 1.00 94.81 106 GLY A O 1
ATOM 843 N N . PHE A 1 107 ? -0.487 10.775 0.023 1.00 96.56 107 PHE A N 1
ATOM 844 C CA . PHE A 1 107 ? -1.522 10.490 1.026 1.00 96.56 107 PHE A CA 1
ATOM 845 C C . PHE A 1 107 ? -2.167 11.761 1.600 1.00 96.56 107 PHE A C 1
ATOM 847 O O . PHE A 1 107 ? -2.803 11.724 2.656 1.00 96.56 107 PHE A O 1
ATOM 854 N N . SER A 1 108 ? -2.022 12.898 0.913 1.00 96.69 108 SER A N 1
ATOM 855 C CA . SER A 1 108 ? -2.844 14.082 1.186 1.00 96.69 108 SER A CA 1
ATOM 856 C C . SER A 1 108 ? -4.310 13.819 0.842 1.00 96.69 108 SER A C 1
ATOM 858 O O . SER A 1 108 ? -4.610 12.967 0.006 1.00 96.69 108 SER A O 1
ATOM 860 N N . GLU A 1 109 ? -5.228 14.587 1.432 1.00 97.31 109 GLU A N 1
ATOM 861 C CA . GLU A 1 109 ? -6.670 14.439 1.187 1.00 97.31 109 GLU A CA 1
ATOM 862 C C . GLU A 1 109 ? -7.021 14.520 -0.305 1.00 97.31 109 GLU A C 1
ATOM 864 O O . GLU A 1 109 ? -7.765 13.689 -0.825 1.00 97.31 109 GLU A O 1
ATOM 869 N N . SER A 1 110 ? -6.433 15.484 -1.019 1.00 95.94 110 SER A N 1
ATOM 870 C CA . SER A 1 110 ? -6.648 15.662 -2.458 1.00 95.94 110 SER A CA 1
ATOM 871 C C . SER A 1 110 ? -6.221 14.427 -3.256 1.00 95.94 110 SER A C 1
ATOM 873 O O . SER A 1 110 ? -6.977 13.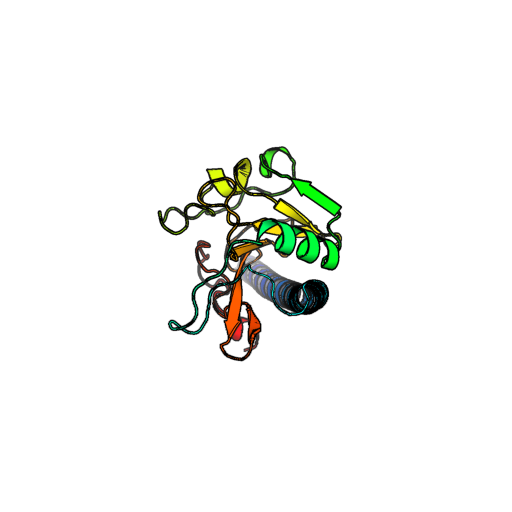921 -4.092 1.00 95.94 110 SER A O 1
ATOM 875 N N . MET A 1 111 ? -5.033 13.889 -2.964 1.00 96.44 111 MET A N 1
ATOM 876 C CA . MET A 1 111 ? -4.524 12.714 -3.668 1.00 96.44 111 MET A CA 1
ATOM 877 C C . MET A 1 111 ? -5.320 11.459 -3.319 1.00 96.44 111 MET A C 1
ATOM 879 O O . MET A 1 111 ? -5.747 10.750 -4.227 1.00 96.44 111 MET A O 1
ATOM 883 N N . PHE A 1 112 ? -5.617 11.232 -2.041 1.00 95.56 112 PHE A N 1
ATOM 884 C CA . PHE A 1 112 ? -6.369 10.060 -1.596 1.00 95.56 112 PHE A CA 1
ATOM 885 C C . PHE A 1 112 ? -7.782 10.019 -2.199 1.00 95.56 112 PHE A C 1
ATOM 887 O O . PHE A 1 112 ? -8.213 8.983 -2.711 1.00 95.56 112 PHE A O 1
ATOM 894 N N . ASN A 1 113 ? -8.478 11.162 -2.187 1.00 97.19 113 ASN A N 1
ATOM 895 C CA . ASN A 1 113 ? -9.870 11.260 -2.623 1.00 97.19 113 ASN A CA 1
ATOM 896 C C . ASN A 1 113 ? -10.014 11.398 -4.142 1.00 97.19 113 ASN A C 1
ATOM 898 O O . ASN A 1 113 ? -11.060 11.029 -4.680 1.00 97.19 113 ASN A O 1
ATOM 902 N N . SER A 1 114 ? -9.005 11.946 -4.833 1.00 95.81 114 SER A N 1
ATOM 903 C CA . SER A 1 114 ? -9.136 12.313 -6.249 1.00 95.81 114 SER A CA 1
ATOM 904 C C . SER A 1 114 ? -7.963 11.941 -7.148 1.00 95.81 114 SER A C 1
ATOM 906 O O . SER A 1 114 ? -8.200 11.686 -8.325 1.00 95.81 114 SER A O 1
ATOM 908 N N . GLY A 1 115 ? -6.725 11.925 -6.656 1.00 95.62 115 GLY A N 1
ATOM 909 C CA . GLY A 1 115 ? -5.529 11.783 -7.498 1.00 95.62 115 GLY A CA 1
ATOM 910 C C . GLY A 1 115 ? -4.985 10.358 -7.655 1.00 95.62 115 GLY A C 1
ATOM 911 O O . GLY A 1 115 ? -4.295 10.071 -8.638 1.00 95.62 115 GLY A O 1
ATOM 912 N N . ASN A 1 116 ? -5.269 9.472 -6.704 1.00 97.56 116 ASN A N 1
ATOM 913 C CA . ASN A 1 116 ? -4.669 8.144 -6.644 1.00 97.56 116 ASN A CA 1
ATOM 914 C C . ASN A 1 116 ? -5.510 7.084 -7.368 1.00 97.56 116 ASN A C 1
ATOM 916 O O . ASN A 1 116 ? -6.734 7.057 -7.210 1.00 97.56 116 ASN A O 1
ATOM 920 N N . PRO A 1 117 ? -4.869 6.141 -8.082 1.00 97.69 117 PRO A N 1
ATOM 921 C CA . PRO A 1 117 ? -5.541 4.932 -8.511 1.00 97.69 117 PRO A CA 1
ATOM 922 C C . PRO A 1 117 ? -5.899 4.086 -7.289 1.00 97.69 117 PRO A C 1
ATOM 924 O O . PRO A 1 117 ? -5.088 3.887 -6.384 1.00 97.69 117 PRO A O 1
ATOM 927 N N . THR A 1 118 ? -7.133 3.601 -7.254 1.00 98.56 118 THR A N 1
ATOM 928 C CA . THR A 1 118 ? -7.683 2.836 -6.137 1.00 98.56 118 THR A CA 1
ATOM 929 C C . THR A 1 118 ? -8.341 1.563 -6.630 1.00 98.56 118 THR A C 1
ATOM 931 O O . THR A 1 118 ? -9.099 1.585 -7.598 1.00 98.56 118 THR A O 1
ATOM 934 N N . PHE A 1 119 ? -8.076 0.469 -5.932 1.00 98.69 119 PHE A N 1
ATOM 935 C CA . PHE A 1 119 ? -8.645 -0.844 -6.188 1.00 98.69 119 PHE A CA 1
ATOM 936 C C . PHE A 1 119 ? -9.454 -1.273 -4.965 1.00 98.69 119 PHE A C 1
ATOM 938 O O . PHE A 1 119 ? -8.960 -1.165 -3.844 1.00 98.69 119 PHE A O 1
ATOM 945 N N . VAL A 1 120 ? -10.670 -1.764 -5.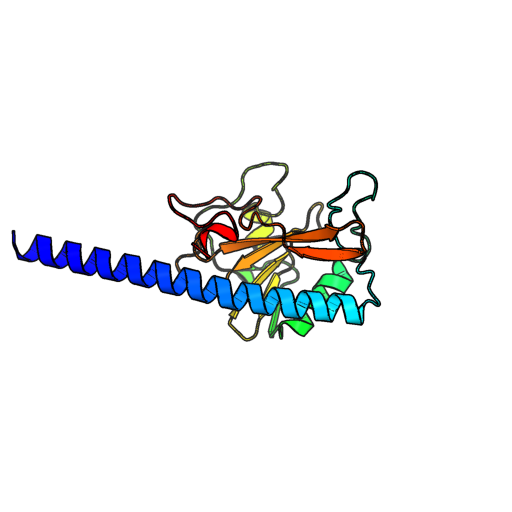182 1.00 98.56 120 VAL A N 1
ATOM 946 C CA . VAL A 1 120 ? -11.496 -2.397 -4.146 1.00 98.56 120 VAL A CA 1
ATOM 947 C C . VAL A 1 120 ? -11.514 -3.892 -4.423 1.00 98.56 120 VAL A C 1
ATOM 949 O O . VAL A 1 120 ? -11.776 -4.312 -5.554 1.00 98.56 120 VAL A O 1
ATOM 952 N N . MET A 1 121 ? -11.195 -4.686 -3.409 1.00 98.06 121 MET A N 1
ATOM 953 C CA . MET A 1 121 ? -11.090 -6.139 -3.516 1.00 98.06 121 MET A CA 1
ATOM 954 C C . MET A 1 121 ? -12.428 -6.817 -3.213 1.00 98.06 121 MET A C 1
ATOM 956 O O . MET A 1 121 ? -13.350 -6.212 -2.664 1.00 98.06 121 MET A O 1
ATOM 960 N N . ALA A 1 122 ? -12.552 -8.100 -3.557 1.00 96.62 122 ALA A N 1
ATOM 961 C CA . ALA A 1 122 ? -13.761 -8.883 -3.290 1.00 96.62 122 ALA A CA 1
ATOM 962 C C . ALA A 1 122 ? -14.108 -8.990 -1.791 1.00 96.62 122 ALA A C 1
ATOM 964 O O . ALA A 1 122 ? -15.284 -9.066 -1.437 1.00 96.62 122 ALA A O 1
ATOM 965 N N . ASP A 1 123 ? -13.103 -8.957 -0.912 1.00 93.94 123 ASP A N 1
ATOM 966 C CA . ASP A 1 123 ? -13.278 -8.923 0.547 1.00 93.94 123 ASP A CA 1
ATOM 967 C C . ASP A 1 123 ? -13.600 -7.520 1.096 1.00 93.94 123 ASP A C 1
ATOM 969 O O . ASP A 1 123 ? -13.759 -7.351 2.304 1.00 93.94 123 ASP A O 1
ATOM 973 N N . LYS A 1 124 ? -13.773 -6.540 0.197 1.00 95.62 124 LYS A N 1
ATOM 974 C CA . LYS A 1 124 ? -14.043 -5.119 0.455 1.00 95.62 124 LYS A CA 1
ATOM 975 C C . LYS A 1 124 ? -12.856 -4.329 1.002 1.00 95.62 124 LYS A C 1
ATOM 977 O O . LYS A 1 124 ? -13.032 -3.137 1.250 1.00 95.62 124 LYS A O 1
ATOM 982 N N . SER A 1 125 ? -11.673 -4.930 1.144 1.00 97.62 125 SER A N 1
ATOM 983 C CA . SER A 1 125 ? -10.461 -4.156 1.415 1.00 97.62 125 SER A CA 1
ATOM 984 C C . SER A 1 125 ? -10.159 -3.199 0.259 1.00 97.62 125 SER A C 1
ATOM 986 O O . SER A 1 125 ? -10.547 -3.429 -0.895 1.00 97.62 125 SER A O 1
ATOM 988 N N . ILE A 1 126 ? -9.488 -2.092 0.571 1.00 98.62 126 ILE A N 1
ATOM 989 C CA . ILE A 1 126 ? -9.163 -1.046 -0.399 1.00 98.62 126 ILE A CA 1
ATOM 990 C C . ILE A 1 126 ? -7.651 -0.897 -0.488 1.00 98.62 126 ILE A C 1
ATOM 992 O O . ILE A 1 126 ? -6.966 -0.808 0.524 1.00 98.62 126 ILE A O 1
ATOM 996 N N . MET A 1 127 ? -7.131 -0.805 -1.710 1.00 98.69 127 MET A N 1
ATOM 997 C CA . MET A 1 127 ? -5.747 -0.441 -1.997 1.00 98.69 127 MET A CA 1
ATOM 998 C C . MET A 1 127 ? -5.707 0.901 -2.733 1.00 98.69 127 MET A C 1
ATOM 1000 O O . MET A 1 127 ? -6.117 0.983 -3.892 1.00 98.69 127 MET A O 1
ATOM 1004 N N . ASN A 1 128 ? -5.188 1.943 -2.083 1.00 98.50 128 ASN A N 1
ATOM 1005 C CA . ASN A 1 128 ? -5.044 3.290 -2.644 1.00 98.50 128 ASN A CA 1
ATOM 1006 C C . ASN A 1 128 ? -3.556 3.572 -2.922 1.00 98.50 128 ASN A C 1
ATOM 1008 O O . ASN A 1 128 ? -2.744 3.688 -2.004 1.00 98.50 128 ASN A O 1
ATOM 1012 N N . VAL A 1 129 ? -3.172 3.601 -4.197 1.00 98.44 129 VAL A N 1
ATOM 1013 C CA . VAL A 1 129 ? -1.761 3.608 -4.612 1.00 98.44 129 VAL A CA 1
ATOM 1014 C C . VAL A 1 129 ? -1.174 5.011 -4.545 1.00 98.44 129 VAL A C 1
ATOM 1016 O O . VAL A 1 129 ? -1.725 5.948 -5.121 1.00 98.44 129 VAL A O 1
ATOM 1019 N N . PHE A 1 130 ? -0.008 5.150 -3.913 1.00 97.75 130 PHE A N 1
ATOM 1020 C CA . PHE A 1 130 ? 0.709 6.418 -3.839 1.00 97.75 130 PHE A CA 1
ATOM 1021 C C . PHE A 1 130 ? 1.175 6.851 -5.237 1.00 97.75 130 PHE A C 1
ATOM 1023 O O . PHE A 1 130 ? 1.993 6.179 -5.868 1.00 97.75 130 PHE A O 1
ATOM 1030 N N . ASN A 1 131 ? 0.667 7.985 -5.724 1.00 94.44 131 ASN A N 1
ATOM 1031 C CA . ASN A 1 131 ? 0.826 8.420 -7.114 1.00 94.44 131 ASN A CA 1
ATOM 1032 C C . ASN A 1 131 ? 1.443 9.826 -7.213 1.00 94.44 131 ASN A C 1
ATOM 1034 O O . ASN A 1 131 ? 0.759 10.781 -7.584 1.00 94.44 131 ASN A O 1
ATOM 1038 N N . MET A 1 132 ? 2.724 9.965 -6.844 1.00 91.25 132 MET A N 1
ATOM 1039 C CA . MET A 1 132 ? 3.439 11.251 -6.867 1.00 91.25 132 MET A CA 1
ATOM 1040 C C . MET A 1 132 ? 4.803 11.174 -7.576 1.00 91.25 132 MET A C 1
ATOM 1042 O O . MET A 1 132 ? 5.641 10.358 -7.184 1.00 91.25 132 MET A O 1
ATOM 1046 N N . PRO A 1 133 ? 5.082 12.071 -8.549 1.00 88.88 133 PRO A N 1
ATOM 1047 C CA . PRO A 1 133 ? 4.135 13.018 -9.159 1.00 88.88 133 PRO A CA 1
ATOM 1048 C C . PRO A 1 133 ? 2.959 12.289 -9.839 1.00 88.88 133 PRO A C 1
ATOM 1050 O O . PRO A 1 133 ? 3.009 11.075 -10.018 1.00 88.88 133 PRO A O 1
ATOM 1053 N N . SER A 1 134 ? 1.884 13.009 -10.177 1.00 84.69 134 SER A N 1
ATOM 1054 C CA . SER A 1 134 ? 0.679 12.396 -10.758 1.00 84.69 134 SER A CA 1
ATOM 1055 C C . SER A 1 134 ? 1.014 11.528 -11.979 1.00 84.69 134 SER A C 1
ATOM 1057 O O . SER A 1 134 ? 1.809 11.923 -12.830 1.00 84.69 134 SER A O 1
ATOM 1059 N N . ASN A 1 135 ? 0.390 10.352 -12.061 1.00 86.75 135 ASN A N 1
ATOM 1060 C CA . ASN A 1 135 ? 0.667 9.292 -13.042 1.00 86.75 135 ASN A CA 1
ATOM 1061 C C . ASN A 1 135 ? 2.050 8.625 -12.899 1.00 86.75 135 ASN A C 1
ATOM 1063 O O . ASN A 1 135 ? 2.513 7.963 -13.825 1.00 86.75 135 ASN A O 1
ATOM 1067 N N . SER A 1 136 ? 2.695 8.757 -11.738 1.00 93.25 136 SER A N 1
ATOM 1068 C CA . SER A 1 136 ? 3.896 8.014 -11.355 1.00 93.25 136 SER A CA 1
ATOM 1069 C C . SER A 1 136 ? 3.609 7.191 -10.091 1.00 93.25 136 SER A C 1
ATOM 1071 O O . SER A 1 136 ? 3.971 7.616 -8.988 1.00 93.25 136 SER A O 1
ATOM 1073 N N . PRO A 1 137 ? 2.941 6.026 -10.218 1.00 95.81 137 PRO A N 1
ATOM 1074 C CA . PRO A 1 137 ? 2.724 5.144 -9.080 1.00 95.81 137 PRO A CA 1
ATOM 1075 C C . PRO A 1 137 ? 4.069 4.722 -8.483 1.00 95.81 137 PRO A C 1
ATOM 1077 O O . PRO A 1 137 ? 5.020 4.417 -9.208 1.00 95.81 137 PRO A O 1
ATOM 1080 N N . LYS A 1 138 ? 4.147 4.722 -7.154 1.00 97.31 138 LYS A N 1
ATOM 1081 C CA . LYS A 1 138 ? 5.322 4.288 -6.389 1.00 97.31 138 LYS A CA 1
ATOM 1082 C C . LYS A 1 138 ? 5.051 2.949 -5.710 1.00 97.31 138 LYS A C 1
ATOM 1084 O O . LYS A 1 138 ? 3.883 2.622 -5.548 1.00 97.31 138 LYS A O 1
ATOM 1089 N N . PRO A 1 139 ? 6.081 2.206 -5.261 1.00 97.88 139 PRO A N 1
ATOM 1090 C CA . PRO A 1 139 ? 5.945 0.953 -4.509 1.00 97.88 139 PRO A CA 1
ATOM 1091 C C . PRO A 1 139 ? 5.478 1.192 -3.061 1.00 97.88 139 PRO A C 1
ATOM 1093 O O . PRO A 1 139 ? 6.050 0.682 -2.102 1.00 97.88 139 PRO A O 1
ATOM 1096 N N . LEU A 1 140 ? 4.457 2.027 -2.896 1.00 98.19 140 LEU A N 1
ATOM 1097 C CA . LEU A 1 140 ? 3.862 2.452 -1.641 1.00 98.19 140 LEU A CA 1
ATOM 1098 C C . LEU A 1 140 ? 2.364 2.623 -1.879 1.00 98.19 140 LEU A C 1
ATOM 1100 O O . LEU A 1 140 ? 1.941 3.237 -2.857 1.00 98.19 140 LEU A O 1
ATOM 1104 N N . PHE A 1 141 ? 1.548 2.073 -0.998 1.00 98.62 141 PHE A N 1
ATOM 1105 C CA . PHE A 1 141 ? 0.099 2.176 -1.099 1.00 98.62 141 PHE A CA 1
ATOM 1106 C C . PHE A 1 141 ? -0.530 2.112 0.281 1.00 98.62 141 PHE A C 1
ATOM 1108 O O . PHE A 1 141 ? 0.003 1.462 1.178 1.00 98.62 141 PHE A O 1
ATOM 1115 N N . ALA A 1 142 ? -1.661 2.787 0.436 1.00 98.38 142 ALA A N 1
ATOM 1116 C CA . ALA A 1 142 ? -2.496 2.649 1.609 1.00 98.38 142 ALA A CA 1
ATOM 1117 C C . ALA A 1 142 ? -3.384 1.403 1.473 1.00 98.38 142 ALA A C 1
ATOM 1119 O O . ALA A 1 142 ? -3.815 1.067 0.364 1.00 98.38 142 ALA A O 1
ATOM 1120 N N . VAL A 1 143 ? -3.656 0.741 2.594 1.00 98.31 143 VAL A N 1
ATOM 1121 C CA . VAL A 1 143 ? -4.554 -0.410 2.695 1.00 98.31 143 VAL A CA 1
ATOM 1122 C C . VAL A 1 143 ? -5.612 -0.117 3.739 1.00 98.31 143 VAL A C 1
ATOM 1124 O O . VAL A 1 143 ? -5.277 0.102 4.899 1.00 98.31 143 VAL A O 1
ATOM 1127 N N . ASP A 1 144 ? -6.872 -0.139 3.328 1.00 97.75 144 ASP A N 1
ATOM 1128 C CA . ASP A 1 144 ? -8.009 -0.160 4.240 1.00 97.75 144 ASP A CA 1
ATOM 1129 C C . ASP A 1 144 ? -8.500 -1.601 4.384 1.00 97.75 144 ASP A C 1
ATOM 1131 O O . ASP A 1 144 ? -8.923 -2.212 3.400 1.00 97.75 144 ASP A O 1
ATOM 1135 N N . VAL A 1 145 ? -8.429 -2.158 5.590 1.00 96.69 145 VAL A N 1
ATOM 1136 C CA . VAL A 1 145 ? -8.801 -3.560 5.857 1.00 96.69 145 VAL A CA 1
ATOM 1137 C C . VAL A 1 145 ? -10.295 -3.735 6.154 1.00 96.69 145 VAL A C 1
ATOM 1139 O O . VAL A 1 145 ? -10.754 -4.854 6.386 1.00 96.69 145 VAL A O 1
ATOM 1142 N N . ASN A 1 146 ? -11.057 -2.640 6.188 1.00 93.25 146 ASN A N 1
ATOM 1143 C CA . ASN A 1 146 ? -12.475 -2.614 6.553 1.00 93.25 146 ASN A CA 1
ATOM 1144 C C . ASN A 1 146 ? -13.371 -1.996 5.459 1.00 93.25 146 ASN A C 1
ATOM 1146 O O . ASN A 1 146 ? -14.605 -2.089 5.508 1.00 93.25 146 ASN A O 1
ATOM 1150 N N . GLY A 1 147 ? -12.759 -1.415 4.431 1.00 93.38 147 GLY A N 1
ATOM 1151 C CA . GLY A 1 147 ? -13.446 -0.890 3.265 1.00 93.38 147 GLY A CA 1
ATOM 1152 C C . GLY A 1 147 ? -14.142 0.432 3.563 1.00 93.38 147 GLY A C 1
ATOM 1153 O O . GLY A 1 147 ? -13.570 1.346 4.132 1.00 93.38 147 GLY A O 1
ATOM 1154 N N . LEU A 1 148 ? -15.412 0.553 3.174 1.00 93.62 148 LEU A N 1
ATOM 1155 C CA . LEU A 1 148 ? -16.202 1.764 3.445 1.00 93.62 148 LEU A CA 1
ATOM 1156 C C . LEU A 1 148 ? -16.752 1.826 4.885 1.00 93.62 148 LEU A C 1
ATOM 1158 O O . LEU A 1 148 ? -17.481 2.759 5.228 1.00 93.62 148 LEU A O 1
ATOM 1162 N N . GLN A 1 149 ? -16.471 0.813 5.710 1.00 91.88 149 GLN A N 1
ATOM 1163 C CA . GLN A 1 149 ? -16.949 0.742 7.087 1.00 91.88 149 GLN A CA 1
ATOM 1164 C C . GLN A 1 149 ? -16.018 1.507 8.025 1.00 91.88 149 GLN A C 1
ATOM 1166 O O . GLN A 1 149 ? -14.806 1.380 7.954 1.00 91.88 149 GLN A O 1
ATOM 1171 N N . ARG A 1 150 ? -16.619 2.228 8.973 1.00 89.12 150 ARG A N 1
ATOM 1172 C CA . ARG A 1 150 ? -15.927 2.920 10.069 1.00 89.12 150 ARG A CA 1
ATOM 1173 C C . ARG A 1 150 ? -15.036 1.962 10.884 1.00 89.12 150 ARG A C 1
ATOM 1175 O O . ARG A 1 150 ? -15.418 0.797 11.026 1.00 89.12 150 ARG A O 1
ATOM 1182 N N . PRO A 1 151 ? -13.947 2.455 11.511 1.00 91.88 151 PRO A N 1
ATOM 1183 C CA . PRO A 1 151 ? -13.710 3.868 11.852 1.00 91.88 151 PRO A CA 1
ATOM 1184 C C . PRO A 1 151 ? -13.016 4.788 10.830 1.00 91.88 151 PRO A C 1
ATOM 1186 O O . PRO A 1 151 ? -13.208 5.997 10.965 1.00 91.88 151 PRO A O 1
ATOM 1189 N N . ASN A 1 152 ? -12.307 4.285 9.818 1.00 94.50 152 ASN A N 1
ATOM 1190 C CA . ASN A 1 152 ? -11.494 5.051 8.854 1.00 94.50 152 ASN A CA 1
ATOM 1191 C C . ASN A 1 152 ? -10.343 5.846 9.514 1.00 94.50 152 ASN A C 1
ATOM 1193 O O . ASN A 1 152 ? -10.182 7.057 9.300 1.00 94.50 152 ASN A O 1
ATOM 1197 N N . LYS A 1 153 ? -9.546 5.165 10.342 1.00 95.19 153 LYS A N 1
ATOM 1198 C CA . LYS A 1 153 ? -8.455 5.719 11.154 1.00 95.19 153 LYS A CA 1
ATOM 1199 C C . LYS A 1 153 ? -7.124 5.023 10.870 1.00 95.19 153 LYS A C 1
ATOM 1201 O O . LYS A 1 153 ? -7.028 3.797 10.834 1.00 95.19 153 LYS A O 1
ATOM 1206 N N . GLY A 1 154 ? -6.072 5.833 10.755 1.00 96.06 154 GLY A N 1
ATOM 1207 C CA . GLY A 1 154 ? -4.700 5.349 10.626 1.00 96.06 154 GLY A CA 1
ATOM 1208 C C . GLY A 1 154 ? -4.258 4.533 11.841 1.00 96.06 154 GLY A C 1
ATOM 1209 O O . GLY A 1 154 ? -4.439 4.975 12.978 1.00 96.06 154 GLY A O 1
ATOM 1210 N N . GLY A 1 155 ? -3.680 3.359 11.586 1.00 93.25 155 GLY A N 1
ATOM 1211 C CA . GLY A 1 155 ? -3.264 2.392 12.606 1.00 93.25 155 GLY A CA 1
ATOM 1212 C C . GLY A 1 155 ? -4.417 1.620 13.253 1.00 93.25 155 GLY A C 1
ATOM 1213 O O . GLY A 1 155 ? -4.211 0.983 14.282 1.00 93.25 155 GLY A O 1
ATOM 1214 N N . TYR A 1 156 ? -5.621 1.685 12.679 1.00 93.44 156 TYR A N 1
ATOM 1215 C CA . TYR A 1 156 ? -6.778 0.916 13.136 1.00 93.44 156 TYR A CA 1
ATOM 1216 C C . TYR A 1 156 ? -7.325 0.037 12.015 1.00 93.44 156 TYR A C 1
ATOM 1218 O O . TYR A 1 156 ? -7.245 -1.187 12.072 1.00 93.44 156 TYR A O 1
ATOM 1226 N N . ASP A 1 157 ? -7.826 0.674 10.961 1.00 95.00 157 ASP A N 1
ATOM 1227 C CA . ASP A 1 157 ? -8.266 0.025 9.730 1.00 95.00 157 ASP A CA 1
ATOM 1228 C C . ASP A 1 157 ? -7.541 0.555 8.489 1.00 95.00 157 ASP A C 1
ATOM 1230 O O . ASP A 1 157 ? -7.479 -0.159 7.490 1.00 95.00 157 ASP A O 1
ATOM 1234 N N . LEU A 1 158 ? -6.923 1.740 8.567 1.00 97.62 158 LEU A N 1
ATOM 1235 C CA . LEU A 1 158 ? -6.071 2.296 7.521 1.00 97.62 158 LEU A CA 1
ATOM 1236 C C . LEU A 1 158 ? -4.579 2.107 7.836 1.00 97.62 158 LEU A C 1
ATOM 1238 O O . LEU A 1 158 ? -4.064 2.588 8.847 1.00 97.62 158 LEU A O 1
ATOM 1242 N N . PHE A 1 159 ? -3.870 1.489 6.900 1.00 97.69 159 PHE A N 1
ATOM 1243 C CA . PHE A 1 159 ? -2.442 1.177 6.952 1.00 97.69 159 PHE A CA 1
ATOM 1244 C C . PHE A 1 159 ? -1.757 1.594 5.651 1.00 97.69 159 PHE A C 1
ATOM 1246 O O . PHE A 1 159 ? -2.400 2.063 4.713 1.00 97.69 159 PHE A O 1
ATOM 1253 N N . SER A 1 160 ? -0.448 1.393 5.559 1.00 97.81 160 SER A N 1
ATOM 1254 C CA . SER A 1 160 ? 0.319 1.529 4.325 1.00 97.81 160 SER A CA 1
ATOM 1255 C C . SER A 1 160 ? 1.371 0.446 4.205 1.00 97.81 160 SER A C 1
ATOM 1257 O O . SER A 1 160 ? 2.096 0.1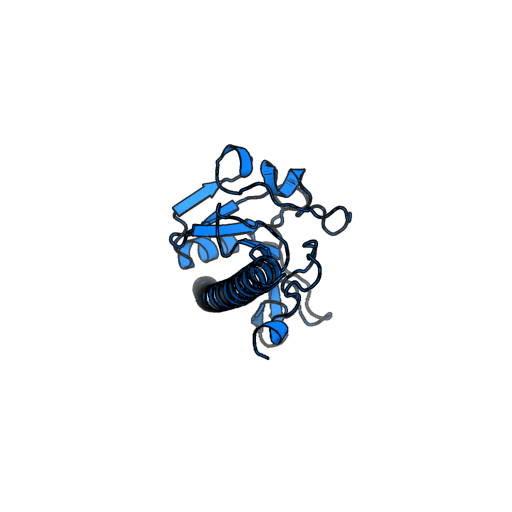90 5.163 1.00 97.81 160 SER A O 1
ATOM 1259 N N . PHE A 1 161 ? 1.535 -0.111 3.011 1.00 98.50 161 PHE A N 1
ATOM 1260 C CA . PHE A 1 161 ? 2.608 -1.052 2.719 1.00 98.50 161 PHE A CA 1
ATOM 1261 C C . PHE A 1 161 ? 3.580 -0.462 1.706 1.00 98.50 161 PHE A C 1
ATOM 1263 O O . PHE A 1 161 ? 3.183 0.139 0.706 1.00 98.50 161 PHE A O 1
ATOM 1270 N N . VAL A 1 162 ? 4.869 -0.670 1.971 1.00 98.38 162 VAL A N 1
ATOM 1271 C CA . VAL A 1 162 ? 5.970 -0.336 1.066 1.00 98.38 162 VAL A CA 1
ATOM 1272 C C . VAL A 1 162 ? 6.530 -1.641 0.511 1.00 98.38 162 VAL A C 1
ATOM 1274 O O . VAL A 1 162 ? 6.941 -2.500 1.293 1.00 98.38 162 VAL A O 1
ATOM 1277 N N . VAL A 1 163 ? 6.556 -1.796 -0.812 1.00 98.50 163 VAL A N 1
ATOM 1278 C CA . VAL A 1 163 ? 7.175 -2.953 -1.475 1.00 98.50 163 VAL A CA 1
ATOM 1279 C C . VAL A 1 163 ? 8.687 -2.767 -1.456 1.00 98.50 163 VAL A C 1
ATOM 1281 O O . VAL A 1 163 ? 9.225 -1.850 -2.080 1.00 98.50 163 VAL A O 1
ATOM 1284 N N . MET A 1 164 ? 9.367 -3.649 -0.735 1.00 98.19 164 MET A N 1
ATOM 1285 C CA . MET A 1 164 ? 10.812 -3.651 -0.568 1.00 98.19 164 MET A CA 1
ATOM 1286 C C . MET A 1 164 ? 11.428 -4.847 -1.287 1.00 98.19 164 MET A C 1
ATOM 1288 O O . MET A 1 164 ? 10.812 -5.913 -1.376 1.00 98.19 164 MET A O 1
ATOM 1292 N N . ARG A 1 165 ? 12.679 -4.697 -1.725 1.00 97.56 165 ARG A N 1
ATOM 1293 C CA . ARG A 1 165 ? 13.483 -5.794 -2.266 1.00 97.56 165 ARG A CA 1
ATOM 1294 C C . ARG A 1 165 ? 14.823 -5.894 -1.546 1.00 97.56 165 ARG A C 1
ATOM 1296 O O . ARG A 1 165 ? 15.519 -4.896 -1.367 1.00 97.56 165 ARG A O 1
ATOM 1303 N N . LYS A 1 166 ? 15.177 -7.107 -1.126 1.00 95.94 166 LYS A N 1
ATOM 1304 C CA . LYS A 1 166 ? 16.481 -7.437 -0.537 1.00 95.94 166 LYS A CA 1
ATOM 1305 C C . LYS A 1 166 ? 17.541 -7.616 -1.624 1.00 95.94 166 LYS A C 1
ATOM 1307 O O . LYS A 1 166 ? 17.218 -7.914 -2.771 1.00 95.94 166 LYS A O 1
ATOM 1312 N N . GLN A 1 167 ? 18.812 -7.546 -1.230 1.00 93.44 167 GLN A N 1
ATOM 1313 C CA . GLN A 1 167 ? 19.952 -7.796 -2.119 1.00 93.44 167 GLN A CA 1
ATOM 1314 C C . GLN A 1 167 ? 19.898 -9.182 -2.786 1.00 93.44 167 GLN A C 1
ATOM 1316 O O . GLN A 1 167 ? 20.222 -9.319 -3.960 1.00 93.44 167 GLN A O 1
ATOM 1321 N N . ASN A 1 168 ? 19.410 -10.202 -2.072 1.00 93.56 168 ASN A N 1
ATOM 1322 C CA . ASN A 1 168 ? 19.227 -11.557 -2.607 1.00 93.56 168 ASN A CA 1
ATOM 1323 C C . ASN A 1 168 ? 18.016 -11.704 -3.555 1.00 93.56 168 ASN A C 1
ATOM 1325 O O . ASN A 1 168 ? 17.642 -12.819 -3.906 1.00 93.56 168 ASN A O 1
ATOM 1329 N N . GLY A 1 169 ? 17.366 -10.597 -3.921 1.00 93.69 169 GLY A N 1
ATOM 1330 C CA . GLY A 1 169 ? 16.231 -10.558 -4.836 1.00 93.69 169 GLY A CA 1
ATOM 1331 C C . GLY A 1 169 ? 14.861 -10.770 -4.189 1.00 93.69 169 GLY A C 1
ATOM 1332 O O . GLY A 1 169 ? 13.857 -10.553 -4.865 1.00 93.69 169 GLY A O 1
ATOM 1333 N N . ALA A 1 170 ? 14.789 -11.144 -2.905 1.00 96.31 170 ALA A N 1
ATOM 1334 C CA . ALA A 1 170 ? 13.522 -11.423 -2.231 1.00 96.31 170 ALA A CA 1
ATOM 1335 C C . ALA A 1 170 ? 12.696 -10.149 -1.980 1.00 96.31 170 ALA A C 1
ATOM 1337 O O . ALA A 1 170 ? 13.216 -9.144 -1.488 1.00 96.31 170 ALA A O 1
ATOM 1338 N N . TYR A 1 171 ? 11.393 -10.227 -2.254 1.00 98.12 171 TYR A N 1
ATOM 1339 C CA . TYR A 1 171 ? 10.433 -9.148 -2.021 1.00 98.12 171 TYR A CA 1
ATOM 1340 C C . TYR A 1 171 ? 9.727 -9.310 -0.676 1.00 98.12 171 TYR A C 1
ATOM 1342 O O . TYR A 1 171 ? 9.451 -10.428 -0.242 1.00 98.12 171 TYR A O 1
ATOM 1350 N N . TYR A 1 172 ? 9.432 -8.192 -0.019 1.00 98.00 172 TYR A N 1
ATOM 1351 C CA . TYR A 1 172 ? 8.710 -8.155 1.253 1.00 98.00 172 TYR A CA 1
ATOM 1352 C C . TYR A 1 172 ? 8.052 -6.787 1.464 1.00 98.00 172 TYR A C 1
ATOM 1354 O O . TYR A 1 172 ? 8.379 -5.823 0.771 1.00 98.00 172 TYR A O 1
ATOM 1362 N N . PHE A 1 173 ? 7.144 -6.682 2.434 1.00 98.25 173 PHE A N 1
ATOM 1363 C CA . PHE A 1 173 ? 6.629 -5.386 2.877 1.00 98.25 173 PHE A CA 1
ATOM 1364 C C . PHE A 1 173 ? 7.455 -4.823 4.033 1.00 98.25 173 PHE A C 1
ATOM 1366 O O . PHE A 1 173 ? 7.836 -5.562 4.941 1.00 98.25 173 PHE A O 1
ATOM 1373 N N . ASN A 1 174 ? 7.716 -3.514 4.019 1.00 97.12 174 ASN A N 1
ATOM 1374 C CA . ASN A 1 174 ? 8.417 -2.843 5.116 1.00 97.12 174 ASN A CA 1
ATOM 1375 C C . ASN A 1 174 ? 7.703 -3.081 6.474 1.00 97.12 174 ASN A C 1
ATOM 1377 O O . ASN A 1 174 ? 6.473 -3.031 6.514 1.00 97.12 174 ASN A O 1
ATOM 1381 N N . PRO A 1 175 ? 8.441 -3.325 7.579 1.00 96.00 175 PRO A N 1
ATOM 1382 C CA . PRO A 1 175 ? 7.851 -3.517 8.905 1.00 96.00 175 PRO A CA 1
ATOM 1383 C C . PRO A 1 175 ? 7.069 -2.319 9.453 1.00 96.00 175 PRO A C 1
ATOM 1385 O O . PRO A 1 175 ? 6.198 -2.526 10.295 1.00 96.00 175 PRO A O 1
ATOM 1388 N N . ASN A 1 176 ? 7.378 -1.092 9.020 1.00 96.44 176 ASN A N 1
ATOM 1389 C CA . ASN A 1 176 ? 6.543 0.074 9.296 1.00 96.44 176 ASN A CA 1
ATOM 1390 C C . ASN A 1 176 ? 5.322 0.030 8.367 1.00 96.44 176 ASN A C 1
ATOM 1392 O O . ASN A 1 176 ? 5.445 0.226 7.155 1.00 96.44 176 ASN A O 1
ATOM 1396 N N . ILE A 1 177 ? 4.157 -0.227 8.959 1.00 96.00 177 ILE A N 1
ATOM 1397 C CA . ILE A 1 177 ? 2.892 -0.442 8.252 1.00 96.00 177 ILE A CA 1
ATOM 1398 C C . ILE A 1 177 ? 1.982 0.792 8.280 1.00 96.00 177 ILE A C 1
ATOM 1400 O O . ILE A 1 177 ? 0.811 0.704 7.923 1.00 96.00 177 ILE A O 1
ATOM 1404 N N . THR A 1 178 ? 2.499 1.950 8.686 1.00 95.81 178 THR A N 1
ATOM 1405 C CA . THR A 1 178 ? 1.785 3.239 8.684 1.00 95.81 178 THR A CA 1
ATOM 1406 C C . THR A 1 178 ? 2.651 4.375 8.137 1.00 95.81 178 THR A C 1
ATOM 1408 O O . THR A 1 178 ? 2.379 5.552 8.368 1.00 95.81 178 THR A O 1
ATOM 1411 N N . TYR A 1 179 ? 3.695 4.051 7.370 1.00 95.31 179 TYR A N 1
ATOM 1412 C CA . TYR A 1 179 ? 4.542 5.033 6.708 1.00 95.31 179 TYR A CA 1
ATOM 1413 C C . TYR A 1 179 ? 3.715 6.075 5.933 1.00 95.31 179 TYR A C 1
ATOM 1415 O O . TYR A 1 179 ? 2.970 5.751 5.011 1.00 95.31 179 TYR A O 1
ATOM 1423 N N . CYS A 1 180 ? 3.885 7.352 6.292 1.00 95.56 180 CYS A N 1
ATOM 1424 C CA . CYS A 1 180 ? 3.132 8.493 5.757 1.00 95.56 180 CYS A CA 1
ATOM 1425 C C . CYS A 1 180 ? 1.623 8.541 6.092 1.00 95.56 180 CYS A C 1
ATOM 1427 O O . CYS A 1 180 ? 0.950 9.472 5.640 1.00 95.56 180 CYS A O 1
ATOM 1429 N N . ILE A 1 181 ? 1.091 7.613 6.891 1.00 96.81 181 ILE A N 1
ATOM 1430 C CA . ILE A 1 181 ? -0.298 7.612 7.366 1.00 96.81 181 ILE A CA 1
ATOM 1431 C C . ILE A 1 181 ? -0.353 8.235 8.770 1.00 96.81 181 ILE A C 1
ATOM 1433 O O . ILE A 1 181 ? 0.352 7.772 9.663 1.00 96.81 181 ILE A O 1
ATOM 1437 N N . PRO A 1 182 ? -1.181 9.267 9.019 1.00 96.19 182 PRO A N 1
ATOM 1438 C CA . PRO A 1 182 ? -1.358 9.801 10.367 1.00 96.19 182 PRO A CA 1
ATOM 1439 C C . PRO A 1 182 ? -2.039 8.781 11.286 1.00 96.19 182 PRO A C 1
ATOM 1441 O O . PRO A 1 182 ? -3.193 8.412 11.063 1.00 96.19 182 PRO A O 1
ATOM 1444 N N . VAL A 1 183 ? -1.342 8.366 12.341 1.00 94.38 183 VAL A N 1
ATOM 1445 C CA . VAL A 1 183 ? -1.816 7.335 13.274 1.00 94.38 183 VAL A CA 1
ATOM 1446 C C . VAL A 1 183 ? -2.547 7.962 14.461 1.00 94.38 183 VAL A C 1
ATOM 1448 O O . VAL A 1 183 ? -2.187 9.039 14.951 1.00 94.38 183 VAL A O 1
ATOM 1451 N N . VAL A 1 184 ? -3.628 7.321 14.907 1.00 92.00 184 VAL A N 1
ATOM 1452 C CA . VAL A 1 184 ? -4.334 7.725 16.132 1.00 92.00 184 VAL A CA 1
ATOM 1453 C C . VAL A 1 184 ? -3.594 7.231 17.375 1.00 92.00 184 VAL A C 1
ATOM 1455 O O . VAL A 1 184 ? -2.828 6.277 17.320 1.00 92.00 184 VAL A O 1
ATOM 1458 N N . LYS A 1 185 ? -3.811 7.870 18.529 1.00 87.81 185 LYS A N 1
ATOM 1459 C CA . LYS A 1 185 ? -3.165 7.448 19.780 1.00 87.81 185 LYS A CA 1
ATOM 1460 C C . LYS A 1 185 ? -3.501 5.980 20.081 1.00 87.81 185 LYS A C 1
ATOM 1462 O O . LYS A 1 185 ? -4.677 5.645 20.149 1.00 87.81 185 LYS A O 1
ATOM 1467 N N . GLY A 1 186 ? -2.474 5.156 20.298 1.00 84.88 186 GLY A N 1
ATOM 1468 C CA . GLY A 1 186 ? -2.624 3.719 20.562 1.00 84.88 186 GLY A CA 1
ATOM 1469 C C . GLY A 1 186 ? -2.840 2.858 19.313 1.00 84.88 186 GLY A C 1
ATOM 1470 O O . GLY A 1 186 ? -3.021 1.655 19.451 1.00 84.88 186 GLY A O 1
ATOM 1471 N N . GLY A 1 187 ? -2.820 3.450 18.114 1.00 89.25 187 GLY A N 1
ATOM 1472 C CA . GLY A 1 187 ? -2.889 2.708 16.860 1.00 89.25 187 GLY A CA 1
ATOM 1473 C C . GLY A 1 187 ? -1.641 1.861 16.605 1.00 89.25 187 GLY A C 1
ATOM 1474 O O . GLY A 1 187 ? -0.565 2.114 17.142 1.00 89.25 187 GLY A O 1
ATOM 1475 N N . ILE A 1 188 ? -1.807 0.855 15.757 1.00 91.88 188 ILE A N 1
ATOM 1476 C CA . ILE A 1 188 ? -0.758 -0.062 15.319 1.00 91.88 188 ILE A CA 1
ATOM 1477 C C . ILE A 1 188 ? 0.141 0.665 14.310 1.00 91.88 188 ILE A C 1
ATOM 1479 O O . ILE A 1 188 ? -0.356 1.209 13.324 1.00 91.88 188 ILE A O 1
ATOM 1483 N N . GLU A 1 189 ? 1.458 0.640 14.519 1.00 93.81 189 GLU A N 1
ATOM 1484 C CA . GLU A 1 189 ? 2.424 1.308 13.631 1.00 93.81 189 GLU A CA 1
ATOM 1485 C C . GLU A 1 189 ? 3.362 0.325 12.929 1.00 93.81 189 GLU A C 1
ATOM 1487 O O . GLU A 1 189 ? 3.738 0.515 11.767 1.00 93.81 189 GLU A O 1
ATOM 1492 N N . TYR A 1 190 ? 3.719 -0.758 13.615 1.00 94.56 190 TYR A N 1
ATOM 1493 C CA . TYR A 1 190 ? 4.647 -1.760 13.115 1.00 94.56 190 TYR A CA 1
ATOM 1494 C C . TYR A 1 190 ? 3.990 -3.129 13.047 1.00 94.56 190 TYR A C 1
ATOM 1496 O O . TYR A 1 190 ? 3.144 -3.482 13.864 1.00 94.56 190 TYR A O 1
ATOM 1504 N N . ILE A 1 191 ? 4.454 -3.959 12.114 1.00 92.69 191 ILE A N 1
ATOM 1505 C CA . ILE A 1 191 ? 3.984 -5.342 11.986 1.00 92.69 191 ILE A CA 1
ATOM 1506 C C . ILE A 1 191 ? 4.123 -6.121 13.304 1.00 92.69 191 ILE A C 1
ATOM 1508 O O . ILE A 1 191 ? 3.254 -6.914 13.654 1.00 92.69 191 ILE A O 1
ATOM 1512 N N . ASN A 1 192 ? 5.175 -5.837 14.078 1.00 90.50 192 ASN A N 1
ATOM 1513 C CA . ASN A 1 192 ? 5.427 -6.477 15.365 1.00 90.50 192 ASN A CA 1
ATOM 1514 C C . ASN A 1 192 ? 4.413 -6.087 16.443 1.00 90.50 192 ASN A C 1
ATOM 1516 O O . ASN A 1 192 ? 4.253 -6.849 17.385 1.00 90.50 192 ASN A O 1
ATOM 1520 N N . ASP A 1 193 ? 3.706 -4.960 16.323 1.00 86.44 193 ASP A N 1
ATOM 1521 C CA . ASP A 1 193 ? 2.670 -4.571 17.291 1.00 86.44 193 ASP A CA 1
ATOM 1522 C C . ASP A 1 193 ? 1.473 -5.527 17.276 1.00 86.44 193 ASP A C 1
ATOM 1524 O O . ASP A 1 193 ? 0.745 -5.629 18.257 1.00 86.44 193 ASP A O 1
ATOM 1528 N N . VAL A 1 194 ? 1.310 -6.267 16.180 1.00 86.25 194 VAL A N 1
ATOM 1529 C CA . VAL A 1 194 ? 0.188 -7.174 15.932 1.00 86.25 194 VAL A CA 1
ATOM 1530 C C . VAL A 1 194 ? 0.482 -8.608 16.406 1.00 86.25 194 VAL A C 1
ATOM 1532 O O . VAL A 1 194 ? -0.439 -9.404 16.595 1.00 86.25 194 VAL A O 1
ATOM 1535 N N . TYR A 1 195 ? 1.756 -8.964 16.588 1.00 79.31 195 TYR A N 1
ATOM 1536 C CA . TYR A 1 195 ? 2.206 -10.318 16.952 1.00 79.31 195 TYR A CA 1
ATOM 1537 C C . TYR A 1 195 ? 2.823 -10.395 18.359 1.00 79.31 195 TYR A C 1
ATOM 1539 O O . TYR A 1 195 ? 3.588 -11.319 18.631 1.00 79.31 195 TYR A O 1
ATOM 1547 N N . LYS A 1 196 ? 2.513 -9.424 19.224 1.00 66.19 196 LYS A N 1
ATOM 1548 C CA . LYS A 1 196 ? 2.852 -9.468 20.655 1.00 66.19 196 LYS A CA 1
ATOM 1549 C C . LYS A 1 196 ? 1.985 -10.472 21.405 1.00 66.19 196 LYS A C 1
ATOM 1551 O O . LYS A 1 196 ? 0.825 -10.677 20.979 1.00 66.19 196 LYS A O 1
#

Foldseek 3Di:
DVVVVVVVVVVVVVVVVLQVVLLVLCVVVQVLLVVLLVVLCVVVVLCQQAACEPDPVDHRGQPRVVVSVVSSLVSQAFDDKDQFQCPVVLQAADAPDFFPDPVLCCRHPRNQRGQWIKTQGPQQKIWTFRAPPGPRTHQKTKIFSPHNDDDRFQLRRIWMWGWYAYPVSDIDTDQQTHVSNDHDVPGHGGPVVSVD

Secondary structure (DSSP, 8-state):
-HHHHHHHHHHHHHHHHHHHHHHHHHHHHHHHHHHHHHHHHHHTTT--S-BEESSTTSPPB-TTHHHHHHHHHHHTTEEEEESS-TTTTTS----S-----GGGGGGSHHIIIIIS-EEEETTS-EEEEEESSTT-EEEEEEEESSTTSS---BTTTEEEEEEEE-TTS-EEE-SBSSTTSPBPTT---BGGGG--

pLDDT: mean 92.69, std 9.17, range [51.94, 98.81]

Sequence (196 aa):
MWTVIISCLIAHLLDNRQDEVAVNRFKLTYAAYNNALASTVNQMSGETGCYYSADSSIPNDFRNCTEFYKRFATNLKVTQYCKNKSFQGGCVPRYDKYSSEKKCAGFSESMFNSGNPTFVMADKSIMNVFNMPSNSPKPLFAVDVNGLQRPNKGGYDLFSFVVMRKQNGAYYFNPNITYCIPVVKGGIEYINDVYK